Protein AF-A0A925BES3-F1 (afdb_monomer_lite)

Secondary structure (DSSP, 8-state):
-PPP----GGG-EE-TTS-PPPEEE---EEHHHHHHTTSS-TT-EEEEEEETTEEEEEEHHHHHHHSEEEEEETTEEEEEEE-TTT--EEEEE-EETTEE--EEEEEEETTEEEEEETTT--EEETTT-BEEESTTTT-BPEEEEEEEEEEHHHHHHH-TT-EEE-----HHHHHHHHHHHHHHTSSS---SS-GGGGS-S--TTS--

pLDDT: mean 91.76, std 9.49, range [40.38, 98.5]

Sequence (208 aa):
MLRDIEFDINRLILNEELRTPPFYVNRTLALRDALGDKEVPPGTSVLLIERDNLALVFVTVEMVFHRVAQIEIAGELLLVSFCGICNGGMCFSPVIDGQAYHFSEHGLYNAMTILGDEETGSYWDHITGKCVHGPLQGKELTHVAPLRHSTAEQVFATHPDARIALARLSSGIMSVIEKWDSQRTAPEPKFPVDVFGSISTEDSRLPR

Structure (mmCIF, N/CA/C/O backbone):
data_AF-A0A925BES3-F1
#
_entry.id   AF-A0A925BES3-F1
#
loop_
_atom_site.group_PDB
_atom_site.id
_atom_site.type_symbol
_atom_site.label_atom_id
_atom_site.label_alt_id
_atom_site.label_comp_id
_atom_site.label_asym_id
_atom_site.label_entity_id
_atom_site.label_seq_id
_atom_site.pdbx_PDB_ins_code
_atom_site.Cartn_x
_atom_site.Cartn_y
_atom_site.Cartn_z
_atom_site.occupancy
_atom_site.B_iso_or_equiv
_atom_site.auth_seq_id
_atom_site.auth_comp_id
_atom_site.auth_asym_id
_atom_site.auth_atom_id
_atom_site.pdbx_PDB_model_num
ATOM 1 N N . MET A 1 1 ? -7.277 3.130 -29.922 1.00 40.38 1 MET A N 1
ATOM 2 C CA . MET A 1 1 ? -6.441 2.074 -29.319 1.00 40.38 1 MET A CA 1
ATOM 3 C C . MET A 1 1 ? -5.202 2.782 -28.794 1.00 40.38 1 MET A C 1
ATOM 5 O O . MET A 1 1 ? -4.416 3.254 -29.606 1.00 40.38 1 MET A O 1
ATOM 9 N N . LEU A 1 2 ? -5.125 3.034 -27.484 1.00 44.91 2 LEU A N 1
ATOM 10 C CA . LEU A 1 2 ? -3.916 3.605 -26.879 1.00 44.91 2 LEU A CA 1
ATOM 11 C C . LEU A 1 2 ? -2.793 2.589 -27.112 1.00 44.91 2 LEU A C 1
ATOM 13 O O . LEU A 1 2 ? -3.005 1.402 -26.880 1.00 44.91 2 LEU A O 1
ATOM 17 N N . ARG A 1 3 ? -1.657 3.019 -27.669 1.00 52.69 3 ARG A N 1
ATOM 18 C CA . ARG A 1 3 ? -0.487 2.139 -27.765 1.00 52.69 3 ARG A CA 1
ATOM 19 C C . ARG A 1 3 ? 0.005 1.905 -26.341 1.00 52.69 3 ARG A C 1
ATOM 21 O O . ARG A 1 3 ? 0.194 2.885 -25.622 1.00 52.69 3 ARG A O 1
ATOM 28 N N . ASP A 1 4 ? 0.193 0.645 -25.959 1.00 58.47 4 ASP A N 1
ATOM 29 C CA . ASP A 1 4 ? 0.904 0.307 -24.729 1.00 58.47 4 ASP A CA 1
ATOM 30 C C . ASP A 1 4 ? 2.269 1.001 -24.787 1.00 58.47 4 ASP A C 1
ATOM 32 O O . ASP A 1 4 ? 3.046 0.788 -25.720 1.00 58.47 4 ASP A O 1
ATOM 36 N N . ILE A 1 5 ? 2.520 1.909 -23.844 1.00 61.47 5 ILE A N 1
ATOM 37 C CA . ILE A 1 5 ? 3.832 2.532 -23.698 1.00 61.47 5 ILE A CA 1
ATOM 38 C C . ILE A 1 5 ? 4.763 1.422 -23.215 1.00 61.47 5 ILE A C 1
ATOM 40 O O . ILE A 1 5 ? 4.580 0.893 -22.119 1.00 61.47 5 ILE A O 1
ATOM 44 N N . GLU A 1 6 ? 5.716 1.040 -24.059 1.00 78.44 6 GLU A N 1
ATOM 45 C CA . GLU A 1 6 ? 6.697 0.009 -23.740 1.00 78.44 6 GLU A CA 1
ATOM 46 C C . GLU A 1 6 ? 7.565 0.472 -22.560 1.00 78.44 6 GLU A C 1
ATOM 48 O O . GLU A 1 6 ? 7.964 1.637 -22.473 1.00 78.44 6 GLU A O 1
ATOM 53 N N . PHE A 1 7 ? 7.791 -0.422 -21.601 1.00 89.06 7 PHE A N 1
ATOM 54 C CA . PHE A 1 7 ? 8.596 -0.130 -20.423 1.00 89.06 7 PHE A CA 1
ATOM 55 C C . PHE A 1 7 ? 10.071 0.029 -20.811 1.00 89.06 7 PHE A C 1
ATOM 57 O O . PHE A 1 7 ? 10.657 -0.880 -21.395 1.00 89.06 7 PHE A O 1
ATOM 64 N N . ASP A 1 8 ? 10.679 1.163 -20.456 1.00 90.75 8 ASP A N 1
ATOM 65 C CA . ASP A 1 8 ? 12.096 1.438 -20.703 1.00 90.75 8 ASP A CA 1
ATOM 66 C C . ASP A 1 8 ? 12.895 1.327 -19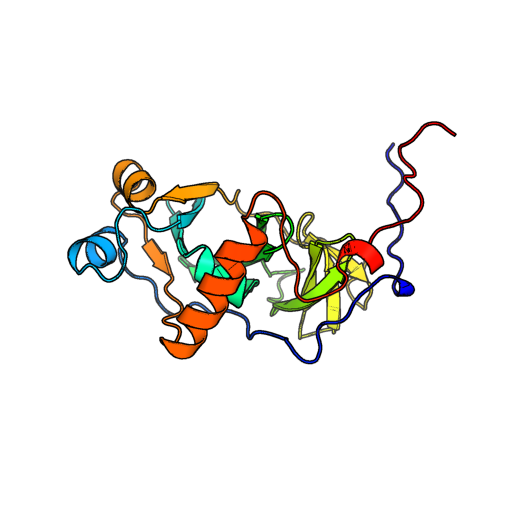.402 1.00 90.75 8 ASP A C 1
ATOM 68 O O . ASP A 1 8 ? 12.885 2.226 -18.558 1.00 90.75 8 ASP A O 1
ATOM 72 N N . ILE A 1 9 ? 13.622 0.219 -19.261 1.00 90.69 9 ILE A N 1
ATOM 73 C CA . ILE A 1 9 ? 14.437 -0.076 -18.078 1.00 90.69 9 ILE A CA 1
ATOM 74 C C . ILE A 1 9 ? 15.502 0.998 -17.803 1.00 90.69 9 ILE A C 1
ATOM 76 O O . ILE A 1 9 ? 15.879 1.190 -16.653 1.00 90.69 9 ILE A O 1
ATOM 80 N N . ASN A 1 10 ? 15.957 1.751 -18.811 1.00 90.81 10 ASN A N 1
ATOM 81 C CA . ASN A 1 10 ? 16.991 2.777 -18.620 1.00 90.81 10 ASN A CA 1
ATOM 82 C C . ASN A 1 10 ? 16.479 4.011 -17.865 1.00 90.81 10 ASN A C 1
ATOM 84 O O . ASN A 1 10 ? 17.274 4.830 -17.410 1.00 90.81 10 ASN A O 1
ATOM 88 N N . ARG A 1 11 ? 15.156 4.153 -17.740 1.00 91.69 11 ARG A N 1
ATOM 89 C CA . ARG A 1 11 ? 14.498 5.225 -16.982 1.00 91.69 11 ARG A CA 1
ATOM 90 C C . ARG A 1 11 ? 14.110 4.792 -15.570 1.00 91.69 11 ARG A C 1
ATOM 92 O O . ARG A 1 11 ? 13.600 5.607 -14.804 1.00 91.69 11 ARG A O 1
ATOM 99 N N . LEU A 1 12 ? 14.311 3.520 -15.223 1.00 91.94 12 LEU A N 1
ATOM 100 C CA . LEU A 1 12 ? 14.078 3.031 -13.873 1.00 91.94 12 LEU A CA 1
ATOM 101 C C . LEU A 1 12 ? 15.138 3.607 -12.932 1.00 91.94 12 LEU A C 1
ATOM 103 O O . LEU A 1 12 ? 16.334 3.391 -13.114 1.00 91.94 12 LEU A O 1
ATOM 107 N N . ILE A 1 13 ? 14.688 4.301 -11.891 1.00 91.12 13 ILE A N 1
ATOM 108 C CA . ILE A 1 13 ? 15.551 4.746 -10.799 1.00 91.12 13 ILE A CA 1
ATOM 109 C C . ILE A 1 13 ? 15.398 3.735 -9.672 1.00 91.12 13 ILE A C 1
ATOM 111 O O . ILE A 1 13 ? 14.369 3.713 -8.996 1.00 91.12 13 ILE A O 1
ATOM 115 N N . LEU A 1 14 ? 16.404 2.882 -9.490 1.00 88.44 14 LEU A N 1
ATOM 116 C CA . LEU A 1 14 ? 16.414 1.899 -8.412 1.00 88.44 14 LEU A CA 1
ATOM 117 C C . LEU A 1 14 ? 16.665 2.569 -7.064 1.00 88.44 14 LEU A C 1
ATOM 119 O O . LEU A 1 14 ? 17.489 3.475 -6.943 1.00 88.44 14 LEU A O 1
ATOM 123 N N . ASN A 1 15 ? 15.971 2.078 -6.044 1.00 77.12 15 ASN A N 1
ATOM 124 C CA . ASN A 1 15 ? 16.054 2.610 -4.691 1.00 77.12 15 ASN A CA 1
ATOM 125 C C . ASN A 1 15 ? 16.795 1.657 -3.735 1.00 77.12 15 ASN A C 1
ATOM 127 O O . ASN A 1 15 ? 16.310 1.366 -2.648 1.00 77.12 15 ASN A O 1
ATOM 131 N N . GLU A 1 16 ? 17.946 1.115 -4.147 1.00 68.25 16 GLU A N 1
ATOM 132 C CA . GLU A 1 16 ? 18.644 0.044 -3.407 1.00 68.25 16 GLU A CA 1
ATOM 133 C C . GLU A 1 16 ? 19.065 0.448 -1.983 1.00 68.25 16 GLU A C 1
ATOM 135 O O . GLU A 1 16 ? 18.979 -0.367 -1.067 1.00 68.25 16 GLU A O 1
ATOM 140 N N . GLU A 1 17 ? 19.447 1.710 -1.767 1.00 56.69 17 GLU A N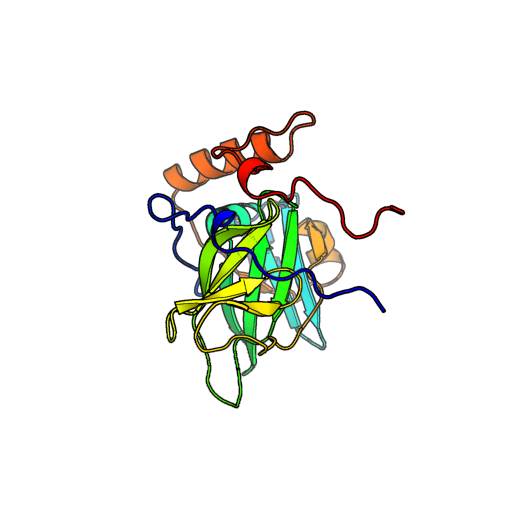 1
ATOM 141 C CA . GLU A 1 17 ? 19.924 2.202 -0.465 1.00 56.69 17 GLU A CA 1
ATOM 142 C C . GLU A 1 17 ? 18.805 2.694 0.473 1.00 56.69 17 GLU A C 1
ATOM 144 O O . GLU A 1 17 ? 19.030 2.809 1.679 1.00 56.69 17 GLU A O 1
ATOM 149 N N . LEU A 1 18 ? 17.598 2.972 -0.041 1.00 61.31 18 LEU A N 1
ATOM 150 C CA . LEU A 1 18 ? 16.454 3.437 0.762 1.00 61.31 18 LEU A CA 1
ATOM 151 C C . LEU A 1 18 ? 15.248 2.494 0.666 1.00 61.31 18 LEU A C 1
ATOM 153 O O . LEU A 1 18 ? 14.115 2.938 0.880 1.00 61.31 18 LEU A O 1
ATOM 157 N N . ARG A 1 19 ? 15.475 1.206 0.369 1.00 73.25 19 ARG A N 1
ATOM 158 C CA . ARG A 1 19 ? 14.415 0.193 0.425 1.00 73.25 19 ARG A CA 1
ATOM 159 C C . ARG A 1 19 ? 13.866 0.106 1.840 1.00 73.25 19 ARG A C 1
ATOM 161 O O . ARG A 1 19 ? 14.516 -0.386 2.764 1.00 73.25 19 ARG A O 1
ATOM 168 N N . THR A 1 20 ? 12.644 0.581 2.008 1.00 81.25 20 THR A N 1
ATOM 169 C CA . THR A 1 20 ? 11.885 0.392 3.237 1.00 81.25 20 THR A CA 1
ATOM 170 C C . THR A 1 20 ? 11.266 -1.002 3.232 1.00 81.25 20 THR A C 1
ATOM 172 O O . THR A 1 20 ? 10.744 -1.423 2.198 1.00 81.25 20 THR A O 1
ATOM 175 N N . PRO A 1 21 ? 11.291 -1.733 4.359 1.00 90.88 21 PRO A N 1
ATOM 176 C CA . PRO A 1 21 ? 10.688 -3.057 4.409 1.00 90.88 21 PRO A CA 1
ATOM 177 C C . PRO A 1 21 ? 9.175 -2.957 4.159 1.00 90.88 21 PRO A C 1
ATOM 179 O O . PRO A 1 21 ? 8.557 -2.008 4.655 1.00 90.88 21 PRO A O 1
ATOM 182 N N . PRO A 1 22 ? 8.554 -3.923 3.459 1.00 94.62 22 PRO A N 1
ATOM 183 C CA . PRO A 1 22 ? 7.101 -3.991 3.354 1.00 94.62 22 PRO A CA 1
ATOM 184 C C . PRO A 1 22 ? 6.449 -4.083 4.735 1.00 94.62 22 PRO A C 1
ATOM 186 O O . PRO A 1 22 ? 6.986 -4.693 5.665 1.00 94.62 22 PRO A O 1
ATOM 189 N N . PHE A 1 23 ? 5.260 -3.505 4.871 1.00 97.31 23 PHE A N 1
ATOM 190 C CA . PHE A 1 23 ? 4.450 -3.642 6.070 1.00 97.31 23 PHE A CA 1
ATOM 191 C C . PHE A 1 23 ? 3.627 -4.932 6.018 1.00 97.31 23 PHE A C 1
ATOM 193 O O . PHE A 1 23 ? 2.502 -4.963 5.518 1.00 97.31 23 PHE A O 1
ATOM 200 N N . TYR A 1 24 ? 4.181 -6.012 6.561 1.00 97.00 24 TYR A N 1
ATOM 201 C CA . TYR A 1 24 ? 3.433 -7.250 6.770 1.00 97.00 24 TYR A CA 1
ATOM 202 C C . TYR A 1 24 ? 2.521 -7.116 7.993 1.00 97.00 24 TYR A C 1
ATOM 204 O O . TYR A 1 24 ? 2.972 -7.170 9.141 1.00 97.00 24 TYR A O 1
ATOM 212 N N . VAL A 1 25 ? 1.225 -6.926 7.753 1.00 96.75 25 VAL A N 1
ATOM 213 C CA . VAL A 1 25 ? 0.241 -6.714 8.815 1.00 96.75 25 VAL A CA 1
ATOM 214 C C . VAL A 1 25 ? -0.140 -8.053 9.433 1.00 96.75 25 VAL A C 1
ATOM 216 O O . VAL A 1 25 ? -0.896 -8.834 8.864 1.00 96.75 25 VAL A O 1
ATOM 219 N N . ASN A 1 26 ? 0.349 -8.302 10.644 1.00 93.19 26 ASN A N 1
ATOM 220 C CA . ASN A 1 26 ? 0.001 -9.498 11.419 1.00 93.19 26 ASN A CA 1
ATOM 221 C C . ASN A 1 26 ? -1.179 -9.282 12.379 1.00 93.19 26 ASN A C 1
ATOM 223 O O . ASN A 1 26 ? -1.743 -10.238 12.911 1.00 93.19 26 ASN A O 1
ATOM 227 N N . ARG A 1 27 ? -1.546 -8.022 12.635 1.00 92.62 27 ARG A N 1
ATOM 228 C CA . ARG A 1 27 ? -2.599 -7.654 13.574 1.00 92.62 27 ARG A CA 1
ATOM 229 C C . ARG A 1 27 ? -3.245 -6.345 13.162 1.00 92.62 27 ARG A C 1
ATOM 231 O O . ARG A 1 27 ? -2.589 -5.416 12.710 1.00 92.62 27 ARG A O 1
ATOM 238 N N . THR A 1 28 ? -4.542 -6.268 13.413 1.00 96.50 28 THR A N 1
ATOM 239 C CA . THR A 1 28 ? -5.335 -5.046 13.295 1.00 96.50 28 THR A CA 1
ATOM 240 C C . THR A 1 28 ? -6.062 -4.777 14.608 1.00 96.50 28 THR A C 1
ATOM 242 O O . THR A 1 28 ? -6.341 -5.709 15.371 1.00 96.50 28 THR A O 1
ATOM 245 N N . LEU A 1 29 ? -6.382 -3.515 14.868 1.00 96.62 29 LEU A N 1
ATOM 246 C CA . LEU A 1 29 ? -7.203 -3.073 15.997 1.00 96.62 29 LEU A CA 1
ATOM 247 C C . LEU A 1 29 ? -8.577 -2.633 15.493 1.00 96.62 29 LEU A C 1
ATOM 249 O O . LEU A 1 29 ? -8.719 -2.319 14.312 1.00 96.62 29 LEU A O 1
ATOM 253 N N . ALA A 1 30 ? -9.586 -2.586 16.361 1.00 97.62 30 ALA A N 1
ATOM 254 C CA . ALA A 1 30 ? -10.797 -1.846 16.024 1.00 97.62 30 ALA A CA 1
ATOM 255 C C . ALA A 1 30 ? -10.459 -0.349 15.998 1.00 97.62 30 ALA A C 1
ATOM 257 O O . ALA A 1 30 ? -9.802 0.158 16.908 1.00 97.62 30 ALA A O 1
ATOM 258 N N . LEU A 1 31 ? -10.913 0.371 14.972 1.00 98.00 31 LEU A N 1
ATOM 259 C CA . LEU A 1 31 ? -10.666 1.808 14.838 1.00 98.00 31 LEU A CA 1
ATOM 260 C C . LEU A 1 31 ? -11.222 2.583 16.040 1.00 98.00 31 LEU A C 1
ATOM 262 O O . LEU A 1 31 ? -10.590 3.517 16.526 1.00 98.00 31 LEU A O 1
ATOM 266 N N . ARG A 1 32 ? -12.376 2.144 16.555 1.00 97.81 32 ARG A N 1
ATOM 267 C CA . ARG A 1 32 ? -12.985 2.662 17.786 1.00 97.81 32 ARG A CA 1
ATOM 268 C C . ARG A 1 32 ? -12.011 2.661 18.962 1.00 97.81 32 ARG A C 1
ATOM 270 O O . ARG A 1 32 ? -11.928 3.661 19.668 1.00 97.81 32 ARG A O 1
ATOM 277 N N . ASP A 1 33 ? -11.306 1.552 19.162 1.00 97.81 33 ASP A N 1
ATOM 278 C CA . ASP A 1 33 ? -10.398 1.376 20.295 1.00 97.81 33 ASP A CA 1
ATOM 279 C C . ASP A 1 33 ? -9.154 2.245 20.098 1.00 97.81 33 ASP A C 1
ATOM 281 O O . ASP A 1 33 ? -8.783 2.995 20.991 1.00 97.81 33 ASP A O 1
ATOM 285 N N . ALA A 1 34 ? -8.588 2.262 18.885 1.00 97.25 34 ALA A N 1
ATOM 286 C CA . ALA A 1 34 ? -7.441 3.110 18.557 1.00 97.25 34 ALA A CA 1
ATOM 287 C C . ALA A 1 34 ? -7.727 4.617 18.750 1.00 97.25 34 ALA A C 1
ATOM 289 O O . ALA A 1 34 ? -6.856 5.364 19.205 1.00 97.25 34 ALA A O 1
ATOM 290 N N . LEU A 1 35 ? -8.953 5.062 18.442 1.00 96.94 35 LEU A N 1
ATOM 291 C CA . LEU A 1 35 ? -9.428 6.424 18.712 1.00 96.94 35 LEU A CA 1
ATOM 292 C C . LEU A 1 35 ? -9.657 6.665 20.213 1.00 96.94 35 LEU A C 1
ATOM 294 O O . LEU A 1 35 ? -9.243 7.696 20.744 1.00 96.94 35 LEU A O 1
ATOM 298 N N . GLY A 1 36 ? -10.323 5.729 20.898 1.00 95.50 36 GLY A N 1
ATOM 299 C CA . GLY A 1 36 ? -10.658 5.827 22.322 1.00 95.50 36 GLY A CA 1
ATOM 300 C C . GLY A 1 36 ? -9.425 5.865 23.227 1.00 95.50 36 GLY A C 1
ATOM 301 O O . GLY A 1 36 ? -9.348 6.700 24.131 1.00 95.50 36 GLY A O 1
ATOM 302 N N . ASP A 1 37 ? -8.433 5.033 22.916 1.00 94.69 37 ASP A N 1
ATOM 303 C CA . ASP A 1 37 ? -7.146 4.951 23.614 1.00 94.69 37 ASP A CA 1
ATOM 304 C C . ASP A 1 37 ? -6.194 6.095 23.231 1.00 94.69 37 ASP A C 1
ATOM 306 O O . ASP A 1 37 ? -5.131 6.254 23.833 1.00 94.69 37 ASP A O 1
ATOM 310 N N . LYS A 1 38 ? -6.584 6.929 22.255 1.00 91.50 38 LYS A N 1
ATOM 311 C CA . LYS A 1 38 ? -5.792 8.042 21.708 1.00 91.50 38 LYS A CA 1
ATOM 312 C C . LYS A 1 38 ? -4.456 7.604 21.090 1.00 91.50 38 LYS A C 1
ATOM 314 O O . LYS A 1 38 ? -3.561 8.434 20.950 1.00 91.50 38 LYS A O 1
ATOM 319 N N . GLU A 1 39 ? -4.330 6.334 20.690 1.00 93.25 39 GLU A N 1
ATOM 320 C CA . GLU A 1 39 ? -3.205 5.848 19.870 1.00 93.25 39 GLU A CA 1
ATOM 321 C C . GLU A 1 39 ? -3.260 6.495 18.478 1.00 93.25 39 GLU A C 1
ATOM 323 O O . GLU A 1 39 ? -2.228 6.799 17.885 1.00 93.25 39 GLU A O 1
ATOM 328 N N . VAL A 1 40 ? -4.473 6.784 17.990 1.00 96.00 40 VAL A N 1
ATOM 329 C CA . VAL A 1 40 ? -4.714 7.458 16.714 1.00 96.00 40 VAL A CA 1
ATOM 330 C C . VAL A 1 40 ? -5.576 8.699 16.949 1.00 96.00 40 VAL A C 1
ATOM 332 O O . VAL A 1 40 ? -6.747 8.574 17.307 1.00 96.00 40 VAL A O 1
ATOM 335 N N . PRO A 1 41 ? -5.038 9.915 16.752 1.00 97.06 41 PRO A N 1
ATOM 336 C CA . PRO A 1 41 ? -5.841 11.132 16.786 1.00 97.06 41 PRO A CA 1
ATOM 337 C C . PRO A 1 41 ? -6.991 11.113 15.754 1.00 97.06 41 PRO A C 1
ATOM 339 O O . PRO A 1 41 ? -6.809 10.605 14.648 1.00 97.06 41 PRO A O 1
ATOM 342 N N . PRO A 1 42 ? -8.158 11.724 16.039 1.00 97.62 42 PRO A N 1
ATOM 343 C CA . PRO A 1 42 ? -9.297 11.731 15.107 1.00 97.62 42 PRO A CA 1
ATOM 344 C C . PRO A 1 42 ? -8.983 12.335 13.726 1.00 97.62 42 PRO A C 1
ATOM 346 O O . PRO A 1 42 ? -9.450 11.846 12.698 1.00 97.62 42 PRO A O 1
ATOM 349 N N . GLY A 1 43 ? -8.140 13.371 13.691 1.00 97.62 43 GLY A N 1
ATOM 350 C CA . GLY A 1 43 ? -7.721 14.046 12.460 1.00 97.62 43 GLY A CA 1
ATOM 351 C C . GLY A 1 43 ? -6.625 13.330 11.666 1.00 97.62 43 GLY A C 1
ATOM 352 O O . GLY A 1 43 ? -6.189 13.869 10.654 1.00 97.62 43 GLY A O 1
ATOM 353 N N . THR A 1 44 ? -6.154 12.158 12.106 1.00 97.56 44 THR A N 1
ATOM 354 C CA . THR A 1 44 ? -5.091 11.417 11.414 1.00 97.56 44 THR A CA 1
ATOM 355 C C . THR A 1 44 ? -5.515 11.070 9.991 1.00 97.56 44 THR A C 1
ATOM 357 O O . THR A 1 44 ? -6.577 10.476 9.787 1.00 97.56 44 THR A O 1
ATOM 360 N N . SER A 1 45 ? -4.672 11.424 9.017 1.00 97.56 45 SER A N 1
ATOM 361 C CA . SER A 1 45 ? -4.835 11.040 7.614 1.00 97.56 45 SER A CA 1
ATOM 362 C C . SER A 1 45 ? -4.695 9.532 7.458 1.00 97.56 45 SER A C 1
ATOM 364 O O . SER A 1 45 ? -3.711 8.932 7.905 1.00 97.56 45 SER A O 1
ATOM 366 N N . VAL A 1 46 ? -5.686 8.928 6.812 1.00 98.38 46 VAL A N 1
ATOM 367 C CA . VAL A 1 46 ? -5.757 7.486 6.610 1.00 98.38 46 VAL A CA 1
ATOM 368 C C . VAL A 1 46 ? -6.194 7.126 5.195 1.00 98.38 46 VAL A C 1
ATOM 370 O O . VAL A 1 46 ? -6.817 7.914 4.478 1.00 98.38 46 VAL A O 1
ATOM 373 N N . LEU A 1 47 ? -5.891 5.888 4.824 1.00 98.19 47 LEU A N 1
ATOM 374 C CA . LEU A 1 47 ? -6.315 5.233 3.598 1.00 98.19 47 LEU A CA 1
ATOM 375 C C . LEU A 1 47 ? -7.322 4.145 3.968 1.00 98.19 47 LEU A C 1
ATOM 377 O O . LEU A 1 47 ? -6.999 3.251 4.748 1.00 98.19 47 LEU A O 1
ATOM 381 N N . LEU A 1 48 ? -8.537 4.238 3.434 1.00 98.12 48 LEU A N 1
ATOM 382 C CA . LEU A 1 48 ? -9.597 3.254 3.624 1.00 98.12 48 LEU A CA 1
ATOM 383 C C . LEU A 1 48 ? -9.668 2.318 2.418 1.00 98.12 48 LEU A C 1
ATOM 385 O O . LEU A 1 48 ? -9.784 2.774 1.280 1.00 98.12 48 LEU A O 1
ATOM 389 N N . ILE A 1 49 ? -9.678 1.024 2.709 1.00 96.62 49 ILE A N 1
ATOM 390 C CA . ILE A 1 49 ? -10.148 -0.041 1.832 1.00 96.62 49 ILE A CA 1
ATOM 391 C C . ILE A 1 49 ? -11.533 -0.438 2.316 1.00 96.62 49 ILE A C 1
ATOM 393 O O . ILE A 1 49 ? -11.698 -0.821 3.475 1.00 96.62 49 ILE A O 1
ATOM 397 N N . GLU A 1 50 ? -12.509 -0.353 1.423 1.00 92.69 50 GLU A N 1
ATOM 398 C CA . GLU A 1 50 ? -13.892 -0.730 1.687 1.00 92.69 50 GLU A CA 1
ATOM 399 C C . GLU A 1 50 ? -14.342 -1.723 0.617 1.00 92.69 50 GLU A C 1
ATOM 401 O O . GLU A 1 50 ? -14.336 -1.409 -0.577 1.00 92.69 50 GLU A O 1
ATOM 406 N N . ARG A 1 51 ? -14.693 -2.936 1.044 1.00 88.25 51 ARG A N 1
ATOM 407 C CA . ARG A 1 51 ? -15.248 -3.971 0.172 1.00 88.25 51 ARG A CA 1
ATOM 408 C C . ARG A 1 51 ? -16.081 -4.953 0.982 1.00 88.25 51 ARG A C 1
ATOM 410 O O . ARG A 1 51 ? -15.595 -5.520 1.955 1.00 88.25 51 ARG A O 1
ATOM 417 N N . ASP A 1 52 ? -17.301 -5.216 0.527 1.00 85.31 52 ASP A N 1
ATOM 418 C CA . ASP A 1 52 ? -18.233 -6.148 1.165 1.00 85.31 52 ASP A CA 1
ATOM 419 C C . ASP A 1 52 ? -18.408 -5.826 2.666 1.00 85.31 52 ASP A C 1
ATOM 421 O O . ASP A 1 52 ? -18.955 -4.782 3.003 1.00 85.31 52 ASP A O 1
ATOM 425 N N . ASN A 1 53 ? -17.918 -6.685 3.566 1.00 83.62 53 ASN A N 1
ATOM 426 C CA . ASN A 1 53 ? -17.957 -6.476 5.022 1.00 83.62 53 ASN A CA 1
ATOM 427 C C . ASN A 1 53 ? -16.582 -6.102 5.615 1.00 83.62 53 ASN A C 1
ATOM 429 O O . ASN A 1 53 ? -16.365 -6.227 6.820 1.00 83.62 53 ASN A O 1
ATOM 433 N N . LEU A 1 54 ? -15.624 -5.711 4.773 1.00 88.56 54 LEU A N 1
ATOM 434 C CA . LEU A 1 54 ? -14.289 -5.289 5.170 1.00 88.56 54 LEU A CA 1
ATOM 435 C C . LEU A 1 54 ? -14.167 -3.768 5.047 1.00 88.56 54 LEU A C 1
ATOM 437 O O . LEU A 1 54 ? -14.176 -3.225 3.945 1.00 88.56 54 LEU A O 1
ATOM 441 N N . ALA A 1 55 ? -13.958 -3.107 6.183 1.00 95.81 55 ALA A N 1
ATOM 442 C CA . ALA A 1 55 ? -13.444 -1.745 6.252 1.00 95.81 55 ALA A CA 1
ATOM 443 C C . ALA A 1 55 ? -12.077 -1.786 6.945 1.00 95.81 55 ALA A C 1
ATOM 445 O O . ALA A 1 55 ? -11.989 -1.974 8.162 1.00 95.81 55 ALA A O 1
ATOM 446 N N . LEU A 1 56 ? -11.003 -1.66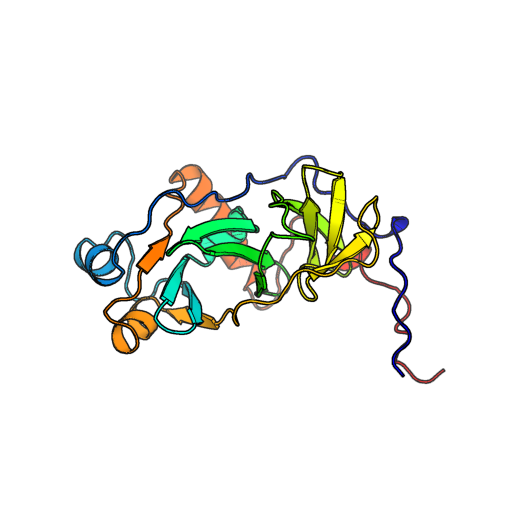7 6.164 1.00 97.38 56 LEU A N 1
ATOM 447 C CA . LEU A 1 56 ? -9.624 -1.718 6.647 1.00 97.38 56 LEU A CA 1
ATOM 448 C C . LEU A 1 56 ? -8.922 -0.389 6.395 1.00 97.38 56 LEU A C 1
ATOM 450 O O . LEU A 1 56 ? -8.971 0.167 5.302 1.00 97.38 56 LEU A O 1
ATOM 454 N N . VAL A 1 57 ? -8.244 0.102 7.421 1.00 98.06 57 VAL A N 1
ATOM 455 C CA . VAL A 1 57 ? -7.626 1.419 7.451 1.00 98.06 57 VAL A CA 1
ATOM 456 C C . VAL A 1 57 ? -6.120 1.283 7.617 1.00 98.06 57 VAL A C 1
ATOM 458 O O . VAL A 1 57 ? -5.653 0.522 8.464 1.00 98.06 57 VAL A O 1
ATOM 461 N N . PHE A 1 58 ? -5.368 2.067 6.853 1.00 98.25 58 PHE A N 1
ATOM 462 C CA . PHE A 1 58 ? -3.926 2.244 7.008 1.00 98.25 58 PHE A CA 1
ATOM 463 C C . PHE A 1 58 ? -3.619 3.706 7.308 1.00 98.25 58 PHE A C 1
ATOM 465 O O . PHE A 1 58 ? -4.226 4.602 6.719 1.00 98.25 58 PHE A O 1
ATOM 472 N N . VAL A 1 59 ? -2.665 3.970 8.198 1.00 97.69 59 VAL A N 1
ATOM 473 C CA . VAL A 1 59 ? -2.208 5.341 8.451 1.00 97.69 59 VAL A CA 1
ATOM 474 C C . VAL A 1 59 ? -1.394 5.818 7.251 1.00 97.69 59 VAL A C 1
ATOM 476 O O . VAL A 1 59 ? -0.417 5.177 6.862 1.00 97.69 59 VAL A O 1
ATOM 479 N N . THR A 1 60 ? -1.773 6.958 6.663 1.00 97.00 60 THR A N 1
ATOM 480 C CA . THR A 1 60 ? -1.152 7.440 5.419 1.00 97.00 60 THR A CA 1
ATOM 481 C C . THR A 1 60 ? 0.352 7.633 5.581 1.00 97.00 60 THR A C 1
ATOM 483 O O . THR A 1 60 ? 1.106 7.202 4.718 1.00 97.00 60 THR A O 1
ATOM 486 N N . VAL A 1 61 ? 0.809 8.215 6.695 1.00 95.31 61 VAL A N 1
ATOM 487 C CA . VAL A 1 61 ? 2.243 8.466 6.920 1.00 95.31 61 VAL A CA 1
ATOM 488 C C . VAL A 1 61 ? 3.045 7.162 7.071 1.00 95.31 61 VAL A C 1
ATOM 490 O O . VAL A 1 61 ? 4.165 7.059 6.576 1.00 95.31 61 VAL A O 1
ATOM 493 N N . GLU A 1 62 ? 2.462 6.116 7.661 1.00 96.31 62 GLU A N 1
ATOM 494 C CA . GLU A 1 62 ? 3.108 4.798 7.731 1.00 96.31 62 GLU A CA 1
ATOM 495 C C . GLU A 1 62 ? 3.203 4.160 6.338 1.00 96.31 62 GLU A C 1
ATOM 497 O O . GLU A 1 62 ? 4.223 3.566 5.997 1.00 96.31 62 GLU A O 1
ATOM 502 N N . MET A 1 63 ? 2.189 4.353 5.490 1.00 96.81 63 MET A N 1
ATOM 503 C CA . MET A 1 63 ? 2.222 3.912 4.091 1.00 96.81 63 MET A CA 1
ATOM 504 C C . MET A 1 63 ? 3.153 4.752 3.216 1.00 96.81 63 MET A C 1
ATOM 506 O O . MET A 1 63 ? 3.712 4.233 2.259 1.00 96.81 63 MET A O 1
ATOM 510 N N . VAL A 1 64 ? 3.384 6.021 3.548 1.00 93.81 64 VAL A N 1
ATOM 511 C CA . VAL A 1 64 ? 4.437 6.839 2.930 1.00 93.81 64 VAL A CA 1
ATOM 512 C C . VAL A 1 64 ? 5.802 6.209 3.197 1.00 93.81 64 VAL A C 1
ATOM 514 O O . VAL A 1 64 ? 6.601 6.083 2.272 1.00 93.81 64 VAL A O 1
ATOM 517 N N . PHE A 1 65 ? 6.047 5.754 4.430 1.00 93.75 65 PHE A N 1
ATOM 518 C CA . PHE A 1 65 ? 7.269 5.034 4.779 1.00 93.75 65 PHE A CA 1
ATOM 519 C C . PHE A 1 65 ? 7.355 3.681 4.074 1.00 93.75 65 PHE A C 1
ATOM 521 O O . PHE A 1 65 ? 8.268 3.479 3.287 1.00 93.75 65 PHE A O 1
ATOM 528 N N . HIS A 1 66 ? 6.411 2.774 4.319 1.00 94.75 66 HIS A N 1
ATOM 529 C CA . HIS A 1 66 ? 6.504 1.392 3.846 1.00 94.75 66 HIS A CA 1
ATOM 530 C C . HIS A 1 66 ? 6.269 1.231 2.346 1.00 94.75 66 HIS A C 1
ATOM 532 O O . HIS A 1 66 ? 6.864 0.344 1.738 1.00 94.75 66 HIS A O 1
ATOM 538 N N . ARG A 1 67 ? 5.402 2.066 1.755 1.00 94.81 67 ARG A N 1
ATOM 539 C CA . ARG A 1 67 ? 4.925 2.051 0.354 1.00 94.81 67 ARG A CA 1
ATOM 540 C C . ARG A 1 67 ? 4.186 0.788 -0.078 1.00 94.81 67 ARG A C 1
ATOM 542 O O . ARG A 1 67 ? 3.346 0.857 -0.967 1.00 94.81 67 ARG A O 1
ATOM 549 N N . VAL A 1 68 ? 4.455 -0.340 0.561 1.00 97.31 68 VAL A N 1
ATOM 550 C CA . VAL A 1 68 ? 3.801 -1.623 0.348 1.00 97.31 68 VAL A CA 1
ATOM 551 C C . VAL A 1 68 ? 3.378 -2.184 1.694 1.00 97.31 68 VAL A C 1
ATOM 553 O O . VAL A 1 68 ? 4.168 -2.205 2.636 1.00 97.31 68 VAL A O 1
ATOM 556 N N . ALA A 1 69 ? 2.142 -2.657 1.781 1.00 98.19 69 ALA A N 1
ATOM 557 C CA . ALA A 1 69 ? 1.658 -3.469 2.879 1.00 98.19 69 ALA A CA 1
ATOM 558 C C . ALA A 1 69 ? 1.015 -4.743 2.336 1.00 98.19 69 ALA A C 1
ATOM 560 O O . ALA A 1 69 ? 0.355 -4.719 1.297 1.00 98.19 69 ALA A O 1
ATOM 561 N N . GLN A 1 70 ? 1.182 -5.846 3.054 1.00 98.19 70 GLN A N 1
ATOM 562 C CA . GLN A 1 70 ? 0.494 -7.097 2.761 1.00 98.19 70 GLN A CA 1
ATOM 563 C C . GLN A 1 70 ? -0.190 -7.622 4.011 1.00 98.19 70 GLN A C 1
ATOM 565 O O . GLN A 1 70 ? 0.368 -7.573 5.108 1.00 98.19 70 GLN A O 1
ATOM 570 N N . ILE A 1 71 ? -1.412 -8.112 3.842 1.00 97.50 71 ILE A N 1
ATOM 571 C CA . ILE A 1 71 ? -2.237 -8.617 4.934 1.00 97.50 71 ILE A CA 1
ATOM 572 C C . ILE A 1 71 ? -3.052 -9.813 4.464 1.00 97.50 71 ILE A C 1
ATOM 574 O O . ILE A 1 71 ? -3.590 -9.805 3.360 1.00 97.50 71 ILE A O 1
ATOM 578 N N . GLU A 1 72 ? -3.179 -10.813 5.331 1.00 95.75 72 GLU A N 1
ATOM 579 C CA . GLU A 1 72 ? -4.243 -11.805 5.231 1.00 95.75 72 GLU A CA 1
ATOM 580 C C . GLU A 1 72 ? -5.379 -11.404 6.172 1.00 95.75 72 GLU A C 1
ATOM 582 O O . GLU A 1 72 ? -5.182 -11.261 7.383 1.00 95.75 72 GLU A O 1
ATOM 587 N N . ILE A 1 73 ? -6.576 -11.197 5.631 1.00 91.56 73 ILE A N 1
ATOM 588 C CA . ILE A 1 73 ? -7.747 -10.846 6.430 1.00 91.56 73 ILE A CA 1
ATOM 589 C C . ILE A 1 73 ? -8.981 -11.548 5.883 1.00 91.56 73 ILE A C 1
ATOM 591 O O . ILE A 1 73 ? -9.229 -11.553 4.684 1.00 91.56 73 ILE A O 1
ATOM 595 N N . ALA A 1 74 ? -9.738 -12.193 6.774 1.00 87.00 74 ALA A N 1
ATOM 596 C CA . ALA A 1 74 ? -10.911 -12.993 6.410 1.00 87.00 74 ALA A CA 1
ATOM 597 C C . ALA A 1 74 ? -10.642 -14.056 5.312 1.00 87.00 74 ALA A C 1
ATOM 599 O O . ALA A 1 74 ? -11.542 -14.394 4.549 1.00 87.00 74 ALA A O 1
ATOM 600 N N . GLY A 1 75 ? -9.418 -14.599 5.253 1.00 88.94 75 GLY A N 1
ATOM 601 C CA . GLY A 1 75 ? -9.003 -15.598 4.259 1.00 88.94 75 GLY A CA 1
ATOM 602 C C . GLY A 1 75 ? -8.626 -15.025 2.888 1.00 88.94 75 GLY A C 1
ATOM 603 O O . GLY A 1 75 ? -8.403 -15.794 1.956 1.00 88.94 75 GLY A O 1
ATOM 604 N N . GLU A 1 76 ? -8.551 -13.699 2.748 1.00 91.00 76 GLU A N 1
ATOM 605 C CA . GLU A 1 76 ? -8.101 -13.023 1.533 1.00 91.00 76 GLU A CA 1
ATOM 606 C C . GLU A 1 76 ? -6.730 -12.371 1.748 1.00 91.00 76 GLU A C 1
ATOM 608 O O . GLU A 1 76 ? -6.505 -11.674 2.741 1.00 91.00 76 GLU A O 1
ATOM 613 N N . LEU A 1 77 ? -5.817 -12.592 0.799 1.00 96.19 77 LEU A N 1
ATOM 614 C CA . LEU A 1 77 ? -4.529 -11.908 0.744 1.00 96.19 77 LEU A CA 1
ATOM 615 C C . LEU A 1 77 ? -4.683 -10.596 -0.017 1.00 96.19 77 LEU A C 1
ATOM 617 O O . LEU A 1 77 ? -5.095 -10.590 -1.178 1.00 96.19 77 LEU A O 1
ATOM 621 N N . LEU A 1 78 ? -4.296 -9.502 0.626 1.00 97.25 78 LEU A N 1
ATOM 622 C CA . LEU A 1 78 ? -4.313 -8.166 0.051 1.00 97.25 78 LEU A CA 1
ATOM 623 C C . LEU A 1 78 ? -2.893 -7.624 -0.058 1.00 97.25 78 LEU A C 1
ATOM 625 O O . LEU A 1 78 ? -2.102 -7.722 0.880 1.00 97.25 78 LEU A O 1
ATOM 629 N N . LEU A 1 79 ? -2.613 -7.005 -1.197 1.00 98.31 79 LEU A N 1
ATOM 630 C CA . LEU A 1 79 ? -1.456 -6.171 -1.471 1.00 98.31 79 LEU A CA 1
ATOM 631 C C .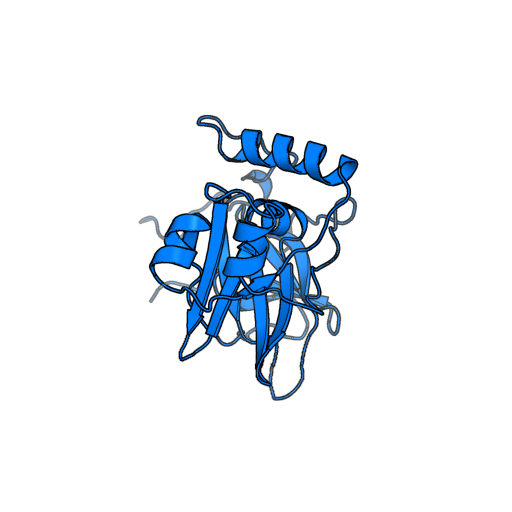 LEU A 1 79 ? -1.926 -4.727 -1.571 1.00 98.31 79 LEU A C 1
ATOM 633 O O . LEU A 1 79 ? -2.704 -4.380 -2.456 1.00 98.31 79 LEU A O 1
ATOM 637 N N . VAL A 1 80 ? -1.437 -3.882 -0.678 1.00 98.19 80 VAL A N 1
ATOM 638 C CA . VAL A 1 80 ? -1.727 -2.453 -0.662 1.00 98.19 80 VAL A CA 1
ATOM 639 C C . VAL A 1 80 ? -0.462 -1.716 -1.047 1.00 98.19 80 VAL A C 1
ATOM 641 O O . VAL A 1 80 ? 0.557 -1.840 -0.376 1.00 98.19 80 VAL A O 1
ATOM 644 N N . SER A 1 81 ? -0.524 -0.936 -2.117 1.00 97.69 81 SER A N 1
ATOM 645 C CA . SER A 1 81 ? 0.575 -0.068 -2.529 1.00 97.69 81 SER A CA 1
ATOM 646 C C . SER A 1 81 ? 0.195 1.395 -2.353 1.00 97.69 81 SER A C 1
ATOM 648 O O . SER A 1 81 ? -0.968 1.770 -2.5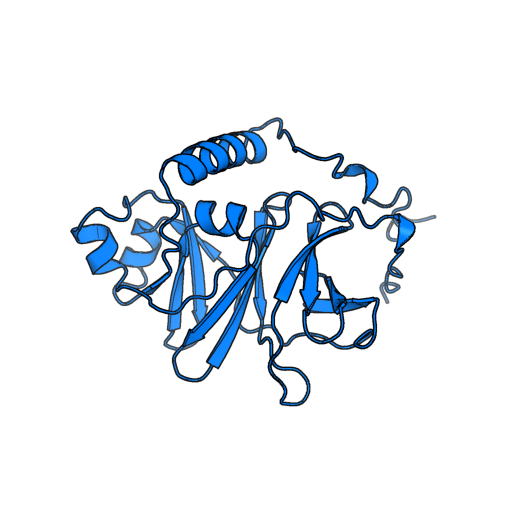08 1.00 97.69 81 SER A O 1
ATOM 650 N N . PHE A 1 82 ? 1.175 2.229 -2.029 1.00 97.00 82 PHE A N 1
ATOM 651 C CA . PHE A 1 82 ? 1.013 3.666 -1.891 1.00 97.00 82 PHE A CA 1
ATOM 652 C C . PHE A 1 82 ? 2.266 4.395 -2.367 1.00 97.00 82 PHE A C 1
ATOM 654 O O . PHE A 1 82 ? 3.377 4.122 -1.913 1.00 97.00 82 PHE A O 1
ATOM 661 N N . CYS A 1 83 ? 2.082 5.363 -3.258 1.00 94.38 83 CYS A N 1
ATOM 662 C CA . CYS A 1 83 ? 3.170 6.174 -3.771 1.00 94.38 83 CYS A CA 1
ATOM 663 C C . CYS A 1 83 ? 3.196 7.538 -3.075 1.00 94.38 83 CYS A C 1
ATOM 665 O O . CYS A 1 83 ? 2.295 8.361 -3.237 1.00 94.38 83 CYS A O 1
ATOM 667 N N . GLY A 1 84 ? 4.284 7.825 -2.357 1.00 92.19 84 GLY A N 1
ATOM 668 C CA . GLY A 1 84 ? 4.486 9.127 -1.713 1.00 92.19 84 GLY A CA 1
ATOM 669 C C . GLY A 1 84 ? 4.603 10.307 -2.692 1.00 92.19 84 GLY A C 1
ATOM 670 O O . GLY A 1 84 ? 4.414 11.447 -2.274 1.00 92.19 84 GLY A O 1
ATOM 671 N N . ILE A 1 85 ? 4.881 10.049 -3.977 1.00 91.06 85 ILE A N 1
ATOM 672 C CA . ILE A 1 85 ? 5.059 11.083 -5.009 1.00 91.06 85 ILE A CA 1
ATOM 673 C C . ILE A 1 85 ? 3.719 11.478 -5.638 1.00 91.06 85 ILE A C 1
ATOM 675 O O . ILE A 1 85 ? 3.345 12.645 -5.589 1.00 91.06 85 ILE A O 1
ATOM 679 N N . CYS A 1 86 ? 2.967 10.519 -6.190 1.00 90.75 86 CYS A N 1
ATOM 680 C CA . CYS A 1 86 ? 1.670 10.803 -6.817 1.00 90.75 86 CYS A CA 1
ATOM 681 C C . CYS A 1 86 ? 0.497 10.814 -5.822 1.00 90.75 86 CYS A C 1
ATOM 683 O O . CYS A 1 86 ? -0.617 11.180 -6.192 1.00 90.75 86 CYS A O 1
ATOM 685 N N . ASN A 1 87 ? 0.734 10.410 -4.566 1.00 93.69 87 ASN A N 1
ATOM 686 C CA . ASN A 1 87 ? -0.269 10.277 -3.504 1.00 93.69 87 ASN A CA 1
ATOM 687 C C . ASN A 1 87 ? -1.389 9.263 -3.832 1.00 93.69 87 ASN A C 1
ATOM 689 O O . ASN A 1 87 ? -2.435 9.247 -3.179 1.00 93.69 87 ASN A O 1
ATOM 693 N N . GLY A 1 88 ? -1.180 8.431 -4.853 1.00 94.19 88 GLY A N 1
ATOM 694 C CA . GLY A 1 88 ? -2.070 7.353 -5.259 1.00 94.19 88 GLY A CA 1
ATOM 695 C C . GLY A 1 88 ? -1.792 6.079 -4.473 1.00 94.19 88 GLY A C 1
ATOM 696 O O . GLY A 1 88 ? -0.655 5.804 -4.083 1.00 94.19 88 GLY A O 1
ATOM 697 N N . GLY A 1 89 ? -2.834 5.285 -4.257 1.00 96.12 89 GLY A N 1
ATOM 698 C CA . GLY A 1 89 ? -2.709 3.973 -3.650 1.00 96.12 89 GLY A CA 1
ATOM 699 C C . GLY A 1 89 ? -3.692 2.986 -4.256 1.00 96.12 89 GLY A C 1
ATOM 700 O O . GLY A 1 89 ? -4.767 3.382 -4.701 1.00 96.12 89 GLY A O 1
ATOM 701 N N . MET A 1 90 ? -3.298 1.718 -4.282 1.00 97.62 90 MET A N 1
ATOM 702 C CA . MET A 1 90 ? -4.042 0.638 -4.927 1.00 97.62 90 MET A CA 1
ATOM 703 C C . MET A 1 90 ? -4.123 -0.576 -4.009 1.00 97.62 90 MET A C 1
ATOM 705 O O . MET A 1 90 ? -3.198 -0.826 -3.233 1.00 97.62 90 MET A O 1
ATOM 709 N N . CYS A 1 91 ? -5.208 -1.342 -4.125 1.00 97.94 91 CYS A N 1
ATOM 710 C CA . CYS A 1 91 ? -5.365 -2.625 -3.450 1.00 97.94 91 CYS A CA 1
ATOM 711 C C . CYS A 1 91 ? -5.568 -3.741 -4.479 1.00 97.94 91 CYS A C 1
ATOM 713 O O . CYS A 1 91 ? -6.515 -3.712 -5.269 1.00 97.94 91 CYS A O 1
ATOM 715 N N . PHE A 1 92 ? -4.683 -4.731 -4.446 1.00 98.31 92 PHE A N 1
ATOM 716 C CA . PHE A 1 92 ? -4.681 -5.888 -5.330 1.00 98.31 92 PHE A CA 1
ATOM 717 C C . PHE A 1 92 ? -4.681 -7.196 -4.542 1.00 98.31 92 PHE A C 1
ATOM 719 O O . PHE A 1 92 ? -4.395 -7.219 -3.345 1.00 98.31 92 PHE A O 1
ATOM 726 N N . SER A 1 93 ? -4.923 -8.300 -5.241 1.00 97.94 93 SER A N 1
ATOM 727 C CA . SER A 1 93 ? -4.542 -9.627 -4.779 1.00 97.94 93 SER A CA 1
ATOM 728 C C . SER A 1 93 ? -3.091 -9.903 -5.194 1.00 97.94 93 SER A C 1
ATOM 730 O O . SER A 1 93 ? -2.782 -9.761 -6.378 1.00 97.94 93 SER A O 1
ATOM 732 N N . PRO A 1 94 ? -2.202 -10.330 -4.276 1.00 98.12 94 PRO A N 1
ATOM 733 C CA . PRO A 1 94 ? -0.844 -10.761 -4.608 1.00 98.12 94 PRO A CA 1
ATOM 734 C C . PRO A 1 94 ? -0.798 -12.203 -5.142 1.00 98.12 94 PRO A C 1
ATOM 736 O O . PRO A 1 94 ? 0.272 -12.807 -5.185 1.00 98.12 94 PRO A O 1
ATOM 739 N N . VAL A 1 95 ? -1.948 -12.798 -5.478 1.00 98.31 95 VAL A N 1
ATOM 740 C CA . VAL A 1 95 ? -2.036 -14.176 -5.963 1.00 98.31 95 VAL A CA 1
ATOM 741 C C . VAL A 1 95 ? -2.079 -14.186 -7.484 1.00 98.31 95 VAL A C 1
ATOM 743 O O . VAL A 1 95 ? -2.993 -13.631 -8.094 1.00 98.31 95 VAL A O 1
ATOM 746 N N . ILE A 1 96 ? -1.113 -14.863 -8.097 1.00 97.62 96 ILE A N 1
ATOM 747 C CA . ILE A 1 96 ? -1.008 -15.035 -9.547 1.00 97.62 96 ILE A CA 1
ATOM 748 C C . ILE A 1 96 ? -1.009 -16.534 -9.826 1.00 97.62 96 ILE A C 1
ATOM 750 O O . ILE A 1 96 ? -0.205 -17.273 -9.263 1.00 97.62 96 ILE A O 1
ATOM 754 N N . ASP A 1 97 ? -1.941 -16.996 -10.663 1.00 95.75 97 ASP A N 1
ATOM 755 C CA . ASP A 1 97 ? -2.085 -18.412 -11.036 1.00 95.75 97 ASP A CA 1
ATOM 756 C C . ASP A 1 97 ? -2.120 -19.379 -9.826 1.00 95.75 97 ASP A C 1
ATOM 758 O O . ASP A 1 97 ? -1.642 -20.509 -9.888 1.00 95.75 97 ASP A O 1
ATOM 762 N N . GLY A 1 98 ? -2.703 -18.931 -8.706 1.00 96.25 98 GLY A N 1
ATOM 763 C CA . GLY A 1 98 ? -2.839 -19.711 -7.469 1.00 96.25 98 GLY A CA 1
ATOM 764 C C . GLY A 1 98 ? -1.636 -19.659 -6.518 1.00 96.25 98 GLY A C 1
ATOM 765 O O . GLY A 1 98 ? -1.718 -20.224 -5.430 1.00 96.25 98 GLY A O 1
ATOM 766 N N . GLN A 1 99 ? -0.555 -18.967 -6.882 1.00 97.44 99 GLN A N 1
ATOM 767 C CA . GLN A 1 99 ? 0.623 -18.759 -6.040 1.00 97.44 99 GLN A CA 1
ATOM 768 C C . GLN A 1 99 ? 0.595 -17.355 -5.427 1.00 97.44 99 GLN A C 1
ATOM 770 O O . GLN A 1 99 ? 0.375 -16.377 -6.136 1.00 97.44 99 GLN A O 1
ATOM 775 N N . ALA A 1 100 ? 0.831 -17.250 -4.118 1.00 98.06 100 ALA A N 1
ATOM 776 C CA . ALA A 1 100 ? 1.005 -15.966 -3.442 1.00 98.06 100 ALA A CA 1
ATOM 777 C C . ALA A 1 100 ? 2.438 -15.441 -3.622 1.00 98.06 100 ALA A C 1
ATOM 779 O O . ALA A 1 100 ? 3.390 -16.215 -3.507 1.00 98.06 100 ALA A O 1
ATOM 780 N N . TYR A 1 101 ? 2.556 -14.136 -3.865 1.00 98.50 101 TYR A N 1
ATOM 781 C CA . TYR A 1 101 ? 3.821 -13.423 -4.040 1.00 98.50 101 TYR A CA 1
ATOM 782 C C . TYR A 1 101 ? 4.032 -12.363 -2.954 1.00 98.50 101 TYR A C 1
ATOM 784 O O . TYR A 1 101 ? 3.075 -11.824 -2.381 1.00 98.50 101 TYR A O 1
ATOM 792 N N . HIS A 1 102 ? 5.294 -12.051 -2.681 1.00 98.19 102 HIS A N 1
ATOM 793 C CA . HIS A 1 102 ? 5.701 -11.016 -1.739 1.00 98.19 102 HIS A CA 1
ATOM 794 C C . HIS A 1 102 ? 6.247 -9.825 -2.505 1.00 98.19 102 HIS A C 1
ATOM 796 O O . HIS A 1 102 ? 7.114 -9.979 -3.356 1.00 98.19 102 HIS A O 1
ATOM 802 N N . PHE A 1 103 ? 5.739 -8.639 -2.196 1.00 97.75 103 PHE A N 1
ATOM 803 C CA . PHE A 1 103 ? 6.066 -7.416 -2.903 1.00 97.75 103 PHE A CA 1
ATOM 804 C C . PHE A 1 103 ? 6.783 -6.423 -2.003 1.00 97.75 103 PHE A C 1
ATOM 806 O O . PHE A 1 103 ? 6.450 -6.251 -0.828 1.00 97.75 103 PHE A O 1
ATOM 813 N N . SER A 1 104 ? 7.712 -5.690 -2.599 1.00 95.81 104 SER A N 1
ATOM 814 C CA . SER A 1 104 ? 8.353 -4.533 -1.992 1.00 95.81 104 SER A CA 1
ATOM 815 C C . SER A 1 104 ? 8.464 -3.381 -2.990 1.00 95.81 104 SER A C 1
ATOM 817 O O . SER A 1 104 ? 8.186 -3.523 -4.183 1.00 95.81 104 SER A O 1
ATOM 819 N N . GLU A 1 105 ? 8.804 -2.191 -2.497 1.00 93.81 105 GLU A N 1
ATOM 820 C CA . GLU A 1 105 ? 9.131 -1.073 -3.377 1.00 93.81 105 GLU A CA 1
ATOM 821 C C . GLU A 1 105 ? 10.551 -1.242 -3.918 1.00 93.81 105 GLU A C 1
ATOM 823 O O . GLU A 1 105 ? 11.497 -1.450 -3.159 1.00 93.81 105 GLU A O 1
ATOM 828 N N . HIS A 1 106 ? 10.700 -1.173 -5.241 1.00 92.19 106 HIS A N 1
ATOM 829 C CA . HIS A 1 106 ? 11.993 -1.368 -5.902 1.00 92.19 106 HIS A CA 1
ATOM 830 C C . HIS A 1 106 ? 12.578 -0.069 -6.478 1.00 92.19 106 HIS A C 1
ATOM 832 O O . HIS A 1 106 ? 13.764 -0.033 -6.818 1.00 92.19 106 HIS A O 1
ATOM 838 N N . GLY A 1 107 ? 11.781 0.997 -6.568 1.00 91.81 107 GLY A N 1
ATOM 839 C CA . GLY A 1 107 ? 12.223 2.290 -7.071 1.00 91.81 107 GLY A CA 1
ATOM 840 C C . GLY A 1 107 ? 11.116 3.112 -7.717 1.00 91.81 107 GLY A C 1
ATOM 841 O O . GLY A 1 107 ? 9.930 2.976 -7.400 1.00 91.81 107 GLY A O 1
ATOM 842 N N . LEU A 1 108 ? 11.519 3.961 -8.664 1.00 92.19 108 LEU A N 1
ATOM 843 C CA . LEU A 1 108 ? 10.634 4.885 -9.363 1.00 92.19 108 LEU A CA 1
ATOM 844 C C . LEU A 1 108 ? 10.678 4.710 -10.881 1.00 92.19 108 LEU A C 1
ATOM 846 O O . LEU A 1 108 ? 11.746 4.649 -11.491 1.00 92.19 108 LEU A O 1
ATOM 850 N N . TYR A 1 109 ? 9.497 4.728 -11.491 1.00 93.12 109 TYR A N 1
ATOM 851 C CA . TYR A 1 109 ? 9.297 4.792 -12.934 1.00 93.12 109 TYR A CA 1
ATOM 852 C C . TYR A 1 109 ? 8.122 5.727 -13.240 1.00 93.12 109 TYR A C 1
ATOM 854 O O . TYR A 1 109 ? 7.091 5.658 -12.573 1.00 93.12 109 TYR A O 1
ATOM 862 N N . ASN A 1 110 ? 8.259 6.632 -14.217 1.00 91.25 110 ASN A N 1
ATOM 863 C CA . ASN A 1 110 ? 7.262 7.681 -14.494 1.00 91.25 110 ASN A CA 1
ATOM 864 C C . ASN A 1 110 ? 6.899 8.535 -13.258 1.00 91.25 110 ASN A C 1
ATOM 866 O O . ASN A 1 110 ? 5.740 8.902 -13.075 1.00 91.25 110 ASN A O 1
ATOM 870 N N . ALA A 1 111 ? 7.879 8.835 -12.400 1.00 91.06 111 ALA A N 1
ATOM 871 C CA . ALA A 1 111 ? 7.696 9.525 -11.119 1.00 91.06 111 ALA A CA 1
ATOM 872 C C . ALA A 1 111 ? 6.675 8.853 -10.178 1.00 91.06 111 ALA A C 1
ATOM 874 O O . ALA A 1 111 ? 6.092 9.497 -9.306 1.00 91.06 111 ALA A O 1
ATOM 875 N N . MET A 1 112 ? 6.474 7.546 -10.335 1.00 92.31 112 MET A N 1
ATOM 876 C CA . MET A 1 112 ? 5.626 6.724 -9.485 1.00 92.31 112 MET A CA 1
ATOM 877 C C . MET A 1 112 ? 6.422 5.547 -8.944 1.00 92.31 112 MET A C 1
ATOM 879 O O . MET A 1 112 ? 7.409 5.120 -9.539 1.00 92.31 112 MET A O 1
ATOM 883 N N . THR A 1 113 ? 5.979 5.022 -7.809 1.00 93.06 113 THR A N 1
ATOM 884 C CA . THR A 1 113 ? 6.537 3.803 -7.226 1.00 93.06 113 THR A CA 1
ATOM 885 C C . THR A 1 113 ? 6.397 2.639 -8.202 1.00 93.06 113 THR A C 1
ATOM 887 O O . THR A 1 113 ? 5.331 2.447 -8.784 1.00 93.06 113 THR A O 1
ATOM 890 N N . ILE A 1 114 ? 7.462 1.851 -8.343 1.00 95.06 114 ILE A N 1
ATOM 891 C CA . ILE A 1 114 ? 7.421 0.536 -8.975 1.00 95.06 114 ILE A CA 1
ATOM 892 C C . ILE A 1 114 ? 7.511 -0.537 -7.892 1.00 95.06 114 ILE A C 1
ATOM 894 O O . ILE A 1 114 ? 8.315 -0.440 -6.957 1.00 95.06 114 ILE A O 1
ATOM 898 N N . LEU A 1 115 ? 6.660 -1.548 -8.004 1.00 97.00 115 LEU A N 1
ATOM 899 C CA . LEU A 1 115 ? 6.702 -2.704 -7.120 1.00 97.00 115 LEU A CA 1
ATOM 900 C C . LEU A 1 115 ? 7.659 -3.736 -7.710 1.00 97.00 115 LEU A C 1
ATOM 902 O O . LEU A 1 115 ? 7.829 -3.804 -8.929 1.00 97.00 115 LEU A O 1
ATOM 906 N N . GLY A 1 116 ? 8.259 -4.553 -6.859 1.00 96.25 116 GLY A N 1
ATOM 907 C CA . GLY A 1 116 ? 8.920 -5.777 -7.280 1.00 96.25 116 GLY A CA 1
ATOM 908 C C . GLY A 1 116 ? 8.428 -6.960 -6.474 1.00 96.25 116 GLY A C 1
ATOM 909 O O . GLY A 1 116 ? 8.115 -6.787 -5.299 1.00 96.25 116 GLY A O 1
ATOM 910 N N . ASP A 1 117 ? 8.334 -8.128 -7.107 1.00 97.44 117 ASP A N 1
ATOM 911 C CA . ASP A 1 117 ? 8.089 -9.379 -6.391 1.00 97.44 117 ASP A CA 1
ATOM 912 C C . ASP A 1 117 ? 9.410 -10.060 -6.007 1.00 97.44 117 ASP A C 1
ATOM 914 O O . ASP A 1 117 ? 10.361 -10.091 -6.790 1.00 97.44 117 ASP A O 1
ATOM 918 N N . GLU A 1 118 ? 9.473 -10.606 -4.798 1.00 96.38 118 GLU A N 1
ATOM 919 C CA . GLU A 1 118 ? 10.679 -11.227 -4.241 1.00 96.38 118 GLU A CA 1
ATOM 920 C C . GLU A 1 118 ? 10.937 -12.624 -4.834 1.00 96.38 118 GLU A C 1
ATOM 922 O O . GLU A 1 118 ? 12.077 -13.088 -4.874 1.00 96.38 118 GLU A O 1
ATOM 927 N N . GLU A 1 119 ? 9.897 -13.313 -5.312 1.00 97.88 119 GLU A N 1
ATOM 928 C CA . GLU A 1 119 ? 10.003 -14.674 -5.843 1.00 97.88 119 GLU A CA 1
ATOM 929 C C . GLU A 1 119 ? 10.711 -14.745 -7.200 1.00 97.88 119 GLU A C 1
ATOM 931 O O . GLU A 1 119 ? 11.428 -15.710 -7.472 1.00 97.88 119 GLU A O 1
ATOM 936 N N . THR A 1 120 ? 10.487 -13.764 -8.075 1.00 97.81 120 THR A N 1
ATOM 937 C CA . THR A 1 120 ? 11.032 -13.757 -9.442 1.00 97.81 120 THR A CA 1
ATOM 938 C C . THR A 1 120 ? 11.866 -12.527 -9.756 1.00 97.81 120 THR A C 1
ATOM 940 O O . THR A 1 120 ? 12.597 -12.535 -10.749 1.00 97.81 120 THR A O 1
ATOM 943 N N . GLY A 1 121 ? 11.777 -11.479 -8.935 1.00 95.56 121 GLY A N 1
ATOM 944 C CA . GLY A 1 121 ? 12.422 -10.199 -9.200 1.00 95.56 121 GLY A CA 1
ATOM 945 C C . GLY A 1 121 ? 11.779 -9.426 -10.352 1.00 95.56 121 GLY A C 1
ATOM 946 O O . GLY A 1 121 ? 12.453 -8.591 -10.957 1.00 95.56 121 GLY A O 1
ATOM 947 N N . SER A 1 122 ? 10.516 -9.705 -10.700 1.00 97.44 122 SER A N 1
ATOM 948 C CA . SER A 1 122 ? 9.820 -8.940 -11.737 1.00 97.44 122 SER A CA 1
ATOM 949 C C . SER A 1 122 ? 9.397 -7.571 -11.204 1.00 97.44 122 SER A C 1
ATOM 951 O O . SER A 1 122 ? 9.167 -7.397 -10.010 1.00 97.44 122 SER A O 1
ATOM 953 N N . TYR A 1 123 ? 9.289 -6.585 -12.094 1.00 97.19 123 TYR A N 1
ATOM 954 C CA . TYR A 1 123 ? 8.826 -5.237 -11.771 1.00 97.19 123 TYR A CA 1
ATOM 955 C C . TYR A 1 123 ? 7.396 -5.012 -12.248 1.00 97.19 123 TYR A C 1
ATOM 957 O O . TYR A 1 123 ? 7.022 -5.394 -13.364 1.00 97.19 123 TYR A O 1
ATOM 965 N N . TRP A 1 124 ? 6.623 -4.319 -11.419 1.00 97.81 124 TRP A N 1
ATOM 966 C CA . TRP A 1 124 ? 5.190 -4.138 -11.586 1.00 97.81 124 TRP A CA 1
ATOM 967 C C . TRP A 1 124 ? 4.800 -2.674 -11.420 1.00 97.81 124 TRP A C 1
ATOM 969 O O . TRP A 1 124 ? 5.215 -1.996 -10.477 1.00 97.81 124 TRP A O 1
ATOM 979 N N . ASP A 1 125 ? 3.976 -2.186 -12.339 1.00 96.50 125 ASP A N 1
ATOM 980 C CA . ASP A 1 125 ? 3.397 -0.851 -12.257 1.00 96.50 125 ASP A CA 1
ATOM 981 C C . ASP A 1 125 ? 2.369 -0.807 -11.116 1.00 96.50 125 ASP A C 1
ATOM 983 O O . ASP A 1 125 ? 1.402 -1.569 -11.114 1.00 96.50 125 ASP A O 1
ATOM 987 N N . HIS A 1 126 ? 2.575 0.068 -10.125 1.00 96.44 126 HIS A N 1
ATOM 988 C CA . HIS A 1 126 ? 1.743 0.059 -8.918 1.00 96.44 126 HIS A CA 1
ATOM 989 C C . HIS A 1 126 ? 0.306 0.539 -9.158 1.00 96.44 126 HIS A C 1
ATOM 991 O O . HIS A 1 126 ? -0.562 0.235 -8.346 1.00 96.44 126 HIS A O 1
ATOM 997 N N . ILE A 1 127 ? 0.050 1.294 -10.233 1.00 95.62 127 ILE A N 1
ATOM 998 C CA . ILE A 1 127 ? -1.280 1.831 -10.542 1.00 95.62 127 ILE A CA 1
ATOM 999 C C . ILE A 1 127 ? -2.123 0.769 -11.238 1.00 95.62 127 ILE A C 1
ATOM 1001 O O . ILE A 1 127 ? -3.274 0.547 -10.881 1.00 95.62 127 ILE A O 1
ATOM 1005 N N . THR A 1 128 ? -1.558 0.121 -12.247 1.00 95.62 128 THR A N 1
ATOM 1006 C CA . THR A 1 128 ? -2.269 -0.857 -13.077 1.00 95.62 128 THR A CA 1
ATOM 1007 C C . THR A 1 128 ? -2.183 -2.271 -12.521 1.00 95.62 128 THR A C 1
ATOM 1009 O O . THR A 1 128 ? -3.047 -3.085 -12.807 1.00 95.62 128 THR A O 1
ATOM 1012 N N . GLY A 1 129 ? -1.150 -2.582 -11.737 1.00 97.19 129 GLY A N 1
ATOM 1013 C CA . GLY A 1 129 ? -0.854 -3.947 -11.315 1.00 97.19 129 GLY A CA 1
ATOM 1014 C C . GLY A 1 129 ? -0.251 -4.809 -12.428 1.00 97.19 129 GLY A C 1
ATOM 1015 O O . GLY A 1 129 ? -0.122 -6.016 -12.245 1.00 97.19 129 GLY A O 1
ATOM 1016 N N . LYS A 1 130 ? 0.125 -4.237 -13.581 1.00 97.50 130 LYS A N 1
ATOM 1017 C CA . LYS A 1 130 ? 0.743 -4.972 -14.694 1.00 97.50 130 LYS A CA 1
ATOM 1018 C C . LYS A 1 130 ? 2.224 -5.222 -14.423 1.00 97.50 130 LYS A C 1
ATOM 1020 O O . LYS A 1 130 ? 2.962 -4.302 -14.070 1.00 97.50 130 LYS A O 1
ATOM 1025 N N . CYS A 1 131 ? 2.683 -6.445 -14.669 1.00 97.56 131 CYS A N 1
ATOM 1026 C CA . CYS A 1 131 ? 4.103 -6.765 -14.704 1.00 97.56 131 CYS A CA 1
ATOM 1027 C C . CYS A 1 131 ? 4.719 -6.174 -15.972 1.00 97.56 131 CYS A C 1
ATOM 1029 O O . CYS A 1 131 ? 4.417 -6.602 -17.093 1.00 97.56 131 CYS A O 1
ATOM 1031 N N . VAL A 1 132 ? 5.592 -5.189 -15.797 1.00 96.06 132 VAL A N 1
ATOM 1032 C CA . VAL A 1 132 ? 6.184 -4.418 -16.894 1.00 96.06 132 VAL A CA 1
ATOM 1033 C C . VAL A 1 132 ? 7.545 -4.953 -17.330 1.00 96.06 132 VAL A C 1
ATOM 1035 O O . VAL A 1 132 ? 7.936 -4.736 -18.476 1.00 96.06 132 VAL A O 1
ATOM 1038 N N . HIS A 1 133 ? 8.241 -5.693 -16.465 1.00 96.25 133 HIS A N 1
ATOM 1039 C CA . HIS A 1 133 ? 9.561 -6.256 -16.748 1.00 96.25 133 HIS A CA 1
ATOM 1040 C C . HIS A 1 133 ? 9.847 -7.486 -15.879 1.00 96.25 133 HIS A C 1
ATOM 1042 O O . HIS A 1 133 ? 9.401 -7.531 -14.739 1.00 96.25 133 HIS A O 1
ATOM 1048 N N . GLY A 1 134 ? 10.631 -8.441 -16.383 1.00 96.25 134 GLY A N 1
ATOM 1049 C CA . GLY A 1 134 ? 11.050 -9.639 -15.644 1.00 96.25 134 GLY A CA 1
ATOM 1050 C C . GLY A 1 134 ? 10.282 -10.916 -16.020 1.00 96.25 134 GLY A C 1
ATOM 1051 O O . GLY A 1 134 ? 9.507 -10.909 -16.979 1.00 96.25 134 GLY A O 1
ATOM 1052 N N . PRO A 1 135 ? 10.514 -12.033 -15.304 1.00 97.88 135 PRO A N 1
ATOM 1053 C CA . PRO A 1 135 ? 9.944 -13.344 -15.638 1.00 97.88 135 PRO A CA 1
ATOM 1054 C C . PRO A 1 135 ? 8.414 -13.408 -15.745 1.00 97.88 135 PRO A C 1
ATOM 1056 O O . PRO A 1 135 ? 7.898 -14.245 -16.483 1.00 97.88 135 PRO A O 1
ATOM 1059 N N . LEU A 1 136 ? 7.688 -12.541 -15.032 1.00 97.69 136 LEU A N 1
ATOM 1060 C CA . LEU A 1 136 ? 6.221 -12.504 -15.031 1.00 97.69 136 LEU A CA 1
ATOM 1061 C C . LEU A 1 136 ? 5.631 -11.454 -15.989 1.00 97.69 136 LEU A C 1
ATOM 1063 O O . LEU A 1 136 ? 4.431 -11.179 -15.932 1.00 97.69 136 LEU A O 1
ATOM 1067 N N . GLN A 1 137 ? 6.439 -10.872 -16.884 1.00 96.44 137 GLN A N 1
ATOM 1068 C CA . GLN A 1 137 ? 6.007 -9.803 -17.790 1.00 96.44 137 GLN A CA 1
ATOM 1069 C C . GLN A 1 137 ? 4.713 -10.155 -18.545 1.00 96.44 137 GLN A C 1
ATOM 1071 O O . GLN A 1 137 ? 4.559 -11.241 -19.104 1.00 96.44 137 GLN A O 1
ATOM 1076 N N . GLY A 1 138 ? 3.774 -9.204 -18.569 1.00 92.19 138 GLY A N 1
ATOM 1077 C CA . GLY A 1 138 ? 2.458 -9.367 -19.193 1.00 92.19 138 GLY A CA 1
ATOM 1078 C C . GLY A 1 138 ? 1.383 -9.967 -18.283 1.00 92.19 138 GLY A C 1
ATOM 1079 O O . GLY A 1 138 ? 0.209 -9.907 -18.643 1.00 92.19 138 GLY A O 1
ATOM 1080 N N . LYS A 1 139 ? 1.743 -10.495 -17.105 1.00 97.69 139 LYS A N 1
ATOM 1081 C CA . LYS A 1 139 ? 0.778 -10.797 -16.037 1.00 97.69 139 LYS A CA 1
ATOM 1082 C C . LYS A 1 139 ? 0.255 -9.504 -15.409 1.00 97.69 139 LYS A C 1
ATOM 1084 O O . LYS A 1 139 ? 0.902 -8.460 -15.482 1.00 97.69 139 LYS A O 1
ATOM 1089 N N . GLU A 1 140 ? -0.911 -9.586 -14.782 1.00 97.75 140 GLU A N 1
ATOM 1090 C CA . GLU A 1 140 ? -1.563 -8.460 -14.117 1.00 97.75 140 GLU A CA 1
ATOM 1091 C C . GLU A 1 140 ? -2.156 -8.922 -12.787 1.00 97.75 140 GLU A C 1
ATOM 1093 O O . GLU A 1 140 ? -2.738 -10.006 -12.693 1.00 97.75 140 GLU A O 1
ATOM 1098 N N . LEU A 1 141 ? -1.973 -8.105 -11.756 1.00 98.44 141 LEU A N 1
ATOM 1099 C CA . LEU A 1 141 ? -2.563 -8.316 -10.446 1.00 98.44 141 LEU A CA 1
ATOM 1100 C C . LEU A 1 141 ? -4.056 -8.005 -10.495 1.00 98.44 141 LEU A C 1
ATOM 1102 O O . LEU A 1 141 ? -4.494 -7.019 -11.083 1.00 98.44 141 LEU A O 1
ATOM 1106 N N . THR A 1 142 ? -4.856 -8.823 -9.819 1.00 97.88 142 THR A N 1
ATOM 1107 C CA . THR A 1 142 ? -6.299 -8.575 -9.753 1.00 97.88 142 THR A CA 1
ATOM 1108 C C . THR A 1 142 ? -6.574 -7.414 -8.805 1.00 97.88 142 THR A C 1
ATOM 1110 O O . THR A 1 142 ? -6.258 -7.505 -7.620 1.00 97.88 142 THR A O 1
ATOM 1113 N N . HIS A 1 143 ? -7.174 -6.331 -9.303 1.00 96.94 143 HIS A N 1
ATOM 1114 C CA . HIS A 1 143 ? -7.631 -5.223 -8.463 1.00 96.94 143 HIS A CA 1
ATOM 1115 C C . HIS A 1 143 ? -8.747 -5.686 -7.521 1.00 96.94 143 HIS A C 1
ATOM 1117 O O . HIS A 1 143 ? -9.749 -6.247 -7.964 1.00 96.94 143 HIS A O 1
ATOM 1123 N N . VAL A 1 144 ? -8.582 -5.425 -6.225 1.00 95.38 144 VAL A N 1
ATOM 1124 C CA . VAL A 1 144 ? -9.505 -5.884 -5.180 1.00 95.38 144 VAL A CA 1
ATOM 1125 C C . VAL A 1 144 ? -10.474 -4.783 -4.771 1.00 95.38 144 VAL A C 1
ATOM 1127 O O . VAL A 1 144 ? -11.681 -5.011 -4.737 1.00 95.38 144 VAL A O 1
ATOM 1130 N N . ALA A 1 145 ? -9.972 -3.587 -4.463 1.00 94.50 145 ALA A N 1
ATOM 1131 C CA . ALA A 1 145 ? -10.790 -2.510 -3.912 1.00 94.50 145 ALA A CA 1
ATOM 1132 C C . ALA A 1 145 ? -10.148 -1.130 -4.128 1.00 94.50 145 ALA A C 1
ATOM 1134 O O . ALA A 1 145 ? -8.921 -1.021 -4.162 1.00 94.50 145 ALA A O 1
ATOM 1135 N N . PRO A 1 146 ? -10.950 -0.057 -4.253 1.00 93.12 146 PRO A N 1
ATOM 1136 C CA . PRO A 1 146 ? -10.411 1.293 -4.316 1.00 93.12 146 PRO A CA 1
ATOM 1137 C C . PRO A 1 146 ? -9.775 1.690 -2.979 1.00 93.12 146 PRO A C 1
ATOM 1139 O O . PRO A 1 146 ? -10.261 1.322 -1.909 1.00 93.12 146 PRO A O 1
ATOM 1142 N N . LEU A 1 147 ? -8.722 2.506 -3.046 1.00 94.31 147 LEU A N 1
ATOM 1143 C CA . LEU A 1 147 ? -8.116 3.136 -1.876 1.00 94.31 147 LEU A CA 1
ATOM 1144 C C . LEU A 1 147 ? -8.628 4.573 -1.736 1.00 94.31 147 LEU A C 1
ATOM 1146 O O . LEU A 1 147 ? -8.403 5.406 -2.616 1.00 94.31 147 LEU A O 1
ATOM 1150 N N . ARG A 1 148 ? -9.310 4.886 -0.632 1.00 96.19 148 ARG A N 1
ATOM 1151 C CA . ARG A 1 148 ? -9.883 6.219 -0.396 1.00 96.19 148 ARG A CA 1
ATOM 1152 C C . ARG A 1 148 ? -9.120 6.982 0.682 1.00 96.19 148 ARG A C 1
ATOM 1154 O O . ARG A 1 148 ? -8.979 6.507 1.803 1.00 96.19 148 ARG A O 1
ATOM 1161 N N . HIS A 1 149 ? -8.710 8.209 0.368 1.00 97.38 149 HIS A N 1
ATOM 1162 C CA . HIS A 1 149 ? -8.177 9.156 1.354 1.00 97.38 149 HIS A CA 1
ATOM 1163 C C . HIS A 1 149 ? -9.290 9.666 2.278 1.00 97.38 149 HIS A C 1
ATOM 1165 O O . HIS A 1 149 ? -10.389 9.989 1.819 1.00 97.38 149 HIS A O 1
ATOM 1171 N N . SER A 1 150 ? -9.018 9.729 3.580 1.00 97.88 150 SER A N 1
ATOM 1172 C CA . SER A 1 150 ? -9.975 10.157 4.608 1.00 97.88 150 SER A CA 1
ATOM 1173 C C . SER A 1 150 ? -9.244 10.579 5.889 1.00 97.88 150 SER A C 1
ATOM 1175 O O . SER A 1 150 ? -8.028 10.418 5.997 1.00 97.88 150 SER A O 1
ATOM 1177 N N . THR A 1 151 ? -9.976 11.065 6.893 1.00 98.50 151 THR A N 1
ATOM 1178 C CA . THR A 1 151 ? -9.493 11.092 8.286 1.00 98.50 151 THR A CA 1
ATOM 1179 C C . THR A 1 151 ? -10.043 9.920 9.099 1.00 98.50 151 THR A C 1
ATOM 1181 O O . THR A 1 151 ? -11.097 9.370 8.764 1.00 98.50 151 THR A O 1
ATOM 1184 N N . ALA A 1 152 ? -9.353 9.549 10.181 1.00 98.50 152 ALA A N 1
ATOM 1185 C CA . ALA A 1 152 ? -9.788 8.490 11.092 1.00 98.50 152 ALA A CA 1
ATOM 1186 C C . ALA A 1 152 ? -11.204 8.741 11.651 1.00 98.50 152 ALA A C 1
ATOM 1188 O O . ALA A 1 152 ? -12.021 7.824 11.702 1.00 98.50 152 ALA A O 1
ATOM 1189 N N . GLU A 1 153 ? -11.534 9.988 11.992 1.00 98.25 153 GLU A N 1
ATOM 1190 C CA . GLU A 1 153 ? -12.872 10.390 12.442 1.00 98.25 153 GLU A CA 1
ATOM 1191 C C . GLU A 1 153 ? -13.946 10.180 11.369 1.00 98.25 153 GLU A C 1
ATOM 1193 O O . GLU A 1 153 ? -15.003 9.616 11.648 1.00 98.25 153 GLU A O 1
ATOM 1198 N N . GLN A 1 154 ? -13.675 10.594 10.128 1.00 98.38 154 GLN A N 1
ATOM 1199 C CA . GLN A 1 154 ? -14.612 10.426 9.013 1.00 98.38 154 GLN A CA 1
ATOM 1200 C C . GLN A 1 154 ? -14.859 8.949 8.697 1.00 98.38 154 GLN A C 1
ATOM 1202 O O . GLN A 1 154 ? -15.991 8.556 8.397 1.00 98.38 154 GLN A O 1
ATOM 1207 N N . VAL A 1 155 ? -13.810 8.123 8.775 1.00 98.25 155 VAL A N 1
ATOM 1208 C CA . VAL A 1 155 ? -13.963 6.675 8.627 1.00 98.25 155 VAL A CA 1
ATOM 1209 C C . VAL A 1 155 ? -14.803 6.129 9.771 1.00 98.25 155 VAL A C 1
ATOM 1211 O O . VAL A 1 155 ? -15.790 5.466 9.500 1.00 98.25 155 VAL A O 1
ATOM 1214 N N . PHE A 1 156 ? -14.502 6.458 11.027 1.00 98.19 156 PHE A N 1
ATOM 1215 C CA . PHE A 1 156 ? -15.269 5.952 12.167 1.00 98.19 156 PHE A CA 1
ATOM 1216 C C . PHE A 1 156 ? -16.749 6.362 12.134 1.00 98.19 156 PHE A C 1
ATOM 1218 O O . PHE A 1 156 ? -17.618 5.566 12.486 1.00 98.19 156 PHE A O 1
ATOM 1225 N N . ALA A 1 157 ? -17.052 7.576 11.668 1.00 97.81 157 ALA A N 1
ATOM 1226 C CA . ALA A 1 157 ? -18.424 8.056 11.521 1.00 97.81 157 ALA A CA 1
ATOM 1227 C C . ALA A 1 157 ? -19.244 7.252 10.494 1.00 97.81 157 ALA A C 1
ATOM 1229 O O . ALA A 1 157 ? -20.461 7.152 10.630 1.00 97.81 157 ALA A O 1
ATOM 1230 N N . THR A 1 158 ? -18.588 6.693 9.473 1.00 96.25 158 THR A N 1
ATOM 1231 C CA . THR A 1 158 ? -19.236 5.935 8.386 1.00 96.25 158 THR A CA 1
ATOM 1232 C C . THR A 1 158 ? -19.111 4.418 8.553 1.00 96.25 158 THR A C 1
ATOM 1234 O O . THR A 1 158 ? -20.002 3.688 8.137 1.00 96.25 158 THR A O 1
ATOM 1237 N N . HIS A 1 159 ? -18.046 3.963 9.213 1.00 96.75 159 HIS A N 1
ATOM 1238 C CA . HIS A 1 159 ? -17.644 2.571 9.408 1.00 96.75 159 HIS A CA 1
ATOM 1239 C C . HIS A 1 159 ? -17.184 2.368 10.863 1.00 96.75 159 HIS A C 1
ATOM 1241 O O . HIS A 1 159 ? -15.984 2.293 11.153 1.00 96.75 159 HIS A O 1
ATOM 1247 N N . PRO A 1 160 ? -18.118 2.331 11.828 1.00 96.06 160 PRO A N 1
ATOM 1248 C CA . PRO A 1 160 ? -17.793 2.259 13.254 1.00 96.06 160 PRO A CA 1
ATOM 1249 C C . PRO A 1 160 ? -17.164 0.925 13.693 1.00 96.06 160 PRO A C 1
ATOM 1251 O O . PRO A 1 160 ? -16.698 0.812 14.832 1.00 96.06 160 PRO A O 1
ATOM 1254 N N . ASP A 1 161 ? -17.197 -0.077 12.820 1.00 95.62 161 ASP A N 1
ATOM 1255 C CA . ASP A 1 161 ? -16.605 -1.410 12.927 1.00 95.62 161 ASP A CA 1
ATOM 1256 C C . ASP A 1 161 ? -15.298 -1.558 12.128 1.00 95.62 161 ASP A C 1
ATOM 1258 O O . ASP A 1 161 ? -14.674 -2.622 12.172 1.00 95.62 161 ASP A O 1
ATOM 1262 N N . ALA A 1 162 ? -14.848 -0.492 11.451 1.00 97.50 162 ALA A N 1
ATOM 1263 C CA . ALA A 1 162 ? -13.598 -0.491 10.708 1.00 97.50 162 ALA A CA 1
ATOM 1264 C C . ALA A 1 162 ? -12.422 -0.936 11.577 1.00 97.50 162 ALA A C 1
ATOM 1266 O O . ALA A 1 162 ? -12.340 -0.662 12.781 1.00 97.50 162 ALA A O 1
ATOM 1267 N N . ARG A 1 163 ? -11.470 -1.601 10.934 1.00 97.62 163 ARG A N 1
ATOM 1268 C CA . ARG A 1 163 ? -10.228 -2.051 11.546 1.00 97.62 163 ARG A CA 1
ATOM 1269 C C . ARG A 1 163 ? -9.076 -1.200 11.052 1.00 97.62 163 ARG A C 1
ATOM 1271 O O . ARG A 1 163 ? -9.084 -0.758 9.912 1.00 97.62 163 ARG A O 1
ATOM 1278 N N . ILE A 1 164 ? -8.068 -1.001 11.888 1.00 98.19 164 ILE A N 1
ATOM 1279 C CA . ILE A 1 164 ? -6.866 -0.247 11.537 1.00 98.19 164 ILE A CA 1
ATOM 1280 C C . ILE A 1 164 ? -5.618 -1.116 11.674 1.00 98.19 164 ILE A C 1
ATOM 1282 O O . ILE A 1 164 ? -5.459 -1.850 12.655 1.00 98.19 164 ILE A O 1
ATOM 1286 N N . ALA A 1 165 ? -4.753 -1.049 10.667 1.00 97.81 165 ALA A N 1
ATOM 1287 C CA . ALA A 1 165 ? -3.405 -1.590 10.677 1.00 97.81 165 ALA A CA 1
ATOM 1288 C C . ALA A 1 165 ? -2.433 -0.485 11.112 1.00 97.81 165 ALA A C 1
ATOM 1290 O O . ALA A 1 165 ? -2.433 0.596 10.523 1.00 97.81 165 ALA A O 1
ATOM 1291 N N . LEU A 1 166 ? -1.630 -0.763 12.141 1.00 96.50 166 LEU A N 1
ATOM 1292 C CA . LEU A 1 166 ? -0.625 0.159 12.674 1.00 96.50 166 LEU A CA 1
ATOM 1293 C C . LEU A 1 166 ? 0.753 -0.492 12.584 1.00 96.50 166 LEU A C 1
ATOM 1295 O O . LEU A 1 166 ? 0.969 -1.556 13.171 1.00 96.50 166 LEU A O 1
ATOM 1299 N N . ALA A 1 167 ? 1.675 0.144 11.871 1.00 93.62 167 ALA A N 1
ATOM 1300 C CA . ALA A 1 167 ? 3.052 -0.320 11.732 1.00 93.62 167 ALA A CA 1
ATOM 1301 C C . ALA A 1 167 ? 3.875 -0.098 13.008 1.00 93.62 167 ALA A C 1
ATOM 1303 O O . ALA A 1 167 ? 4.863 -0.799 13.229 1.00 93.62 167 ALA A O 1
ATOM 1304 N N . ARG A 1 168 ? 3.447 0.838 13.873 1.00 89.44 168 ARG A N 1
ATOM 1305 C CA . ARG A 1 168 ? 4.084 1.136 15.172 1.00 89.44 168 ARG A CA 1
ATOM 1306 C C . ARG A 1 168 ? 5.564 1.478 15.018 1.00 89.44 168 ARG A C 1
ATOM 1308 O O . ARG A 1 168 ? 6.436 0.942 15.706 1.00 89.44 168 ARG A O 1
ATOM 1315 N N . LEU A 1 169 ? 5.835 2.391 14.093 1.00 91.25 169 LEU A N 1
ATOM 1316 C CA . LEU A 1 169 ? 7.175 2.901 13.841 1.00 91.25 169 LEU A CA 1
ATOM 1317 C C . LEU A 1 169 ? 7.745 3.593 15.088 1.00 91.25 169 LEU A C 1
ATOM 1319 O O . LEU A 1 169 ? 7.027 4.210 15.876 1.00 91.25 169 LEU A O 1
ATOM 1323 N N . SER A 1 170 ? 9.065 3.507 15.269 1.00 91.81 170 SER A N 1
ATOM 1324 C CA . SER A 1 170 ? 9.738 4.209 16.365 1.00 91.81 170 SER A CA 1
ATOM 1325 C C . SER A 1 170 ? 9.614 5.724 16.196 1.00 91.81 170 SER A C 1
ATOM 1327 O O . SER A 1 170 ? 9.577 6.229 15.074 1.00 91.81 170 SER A O 1
ATOM 1329 N N . SER A 1 171 ? 9.631 6.479 17.298 1.00 89.56 171 SER A N 1
ATOM 1330 C CA . SER A 1 171 ? 9.524 7.947 17.251 1.00 89.56 171 SER A CA 1
ATOM 1331 C C . SER A 1 171 ? 10.608 8.603 16.383 1.00 89.56 171 SER A C 1
ATOM 1333 O O . SER A 1 171 ? 10.359 9.625 15.749 1.00 89.56 171 SER A O 1
ATOM 1335 N N . GLY A 1 172 ? 11.801 7.998 16.314 1.00 91.88 172 GLY A N 1
ATOM 1336 C CA . GLY A 1 172 ? 12.876 8.444 15.427 1.00 91.88 172 GLY A CA 1
ATOM 1337 C C . GLY A 1 172 ? 12.487 8.343 13.952 1.00 91.88 172 GLY A C 1
ATOM 1338 O O . GLY A 1 172 ? 12.593 9.333 13.231 1.00 91.88 172 GLY A O 1
ATOM 1339 N N . ILE A 1 173 ? 11.971 7.184 13.525 1.00 91.00 173 ILE A N 1
ATOM 1340 C CA . ILE A 1 173 ? 11.472 6.989 12.156 1.00 91.00 173 ILE A CA 1
ATOM 1341 C C . ILE A 1 173 ? 10.291 7.926 11.892 1.00 91.00 173 ILE A C 1
ATOM 1343 O O . ILE A 1 173 ? 10.319 8.641 10.894 1.00 91.00 173 ILE A O 1
ATOM 1347 N N . MET A 1 174 ? 9.322 7.994 12.814 1.00 92.38 174 MET A N 1
ATOM 1348 C CA . MET A 1 174 ? 8.155 8.881 12.717 1.00 92.38 174 MET A CA 1
ATOM 1349 C C . MET A 1 174 ? 8.558 10.331 12.431 1.00 92.38 174 MET A C 1
ATOM 1351 O O . MET A 1 174 ? 8.087 10.915 11.463 1.00 92.38 174 MET A O 1
ATOM 1355 N N . SER A 1 175 ? 9.516 10.884 13.180 1.00 91.75 175 SER A N 1
ATOM 1356 C CA . SER A 1 175 ? 9.961 12.269 12.965 1.00 91.75 175 SER A CA 1
ATOM 1357 C C . SER A 1 175 ? 10.549 12.523 11.568 1.00 91.75 175 SER A C 1
ATOM 1359 O O . SER A 1 175 ? 10.353 13.592 10.984 1.00 91.75 175 SER A O 1
ATOM 1361 N N . VAL A 1 176 ? 11.259 11.538 11.005 1.00 90.56 176 VAL A N 1
ATOM 1362 C CA . VAL A 1 176 ? 11.850 11.638 9.664 1.00 90.56 176 VAL A CA 1
ATOM 1363 C C . VAL A 1 176 ? 10.757 11.586 8.602 1.00 90.56 176 VAL A C 1
ATOM 1365 O O . VAL A 1 176 ? 10.767 12.393 7.670 1.00 90.56 176 VAL A O 1
ATOM 1368 N N . ILE A 1 177 ? 9.803 10.667 8.750 1.00 91.56 177 ILE A N 1
ATOM 1369 C CA . ILE A 1 177 ? 8.750 10.464 7.755 1.00 91.56 177 ILE A CA 1
ATOM 1370 C C . ILE A 1 177 ? 7.715 11.584 7.792 1.00 91.56 177 ILE A C 1
ATOM 1372 O O . ILE A 1 177 ? 7.273 11.997 6.733 1.00 91.56 177 ILE A O 1
ATOM 1376 N N . GLU A 1 178 ? 7.390 12.146 8.957 1.00 92.69 178 GLU A N 1
ATOM 1377 C CA . GLU A 1 178 ? 6.480 13.289 9.091 1.00 92.69 178 GLU A CA 1
ATOM 1378 C C . GLU A 1 178 ? 7.082 14.539 8.448 1.00 92.69 178 GLU A C 1
ATOM 1380 O O . GLU A 1 178 ? 6.399 15.287 7.748 1.00 92.69 178 GLU A O 1
ATOM 1385 N N . LYS A 1 179 ? 8.395 14.744 8.621 1.00 91.62 179 LYS A N 1
ATOM 1386 C CA . LYS A 1 179 ? 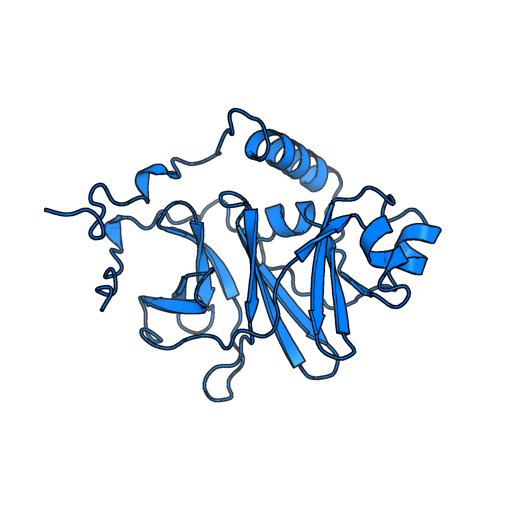9.113 15.810 7.921 1.00 91.62 179 LYS A CA 1
ATOM 1387 C C . LYS A 1 179 ? 9.036 15.620 6.407 1.00 91.62 179 LYS A C 1
ATOM 1389 O O . LYS A 1 179 ? 8.803 16.591 5.688 1.00 91.62 179 LYS A O 1
ATOM 1394 N N . TRP A 1 180 ? 9.238 14.397 5.920 1.00 89.94 180 TRP A N 1
ATOM 1395 C CA . TRP A 1 180 ? 9.131 14.115 4.490 1.00 89.94 180 TRP A CA 1
ATOM 1396 C C . TRP A 1 180 ? 7.690 14.255 3.977 1.00 89.94 180 TRP A C 1
ATOM 1398 O O . TRP A 1 180 ? 7.475 14.867 2.933 1.00 89.94 180 TRP A O 1
ATOM 1408 N N . ASP A 1 181 ? 6.701 13.780 4.731 1.00 92.19 181 ASP A N 1
ATOM 1409 C CA . ASP A 1 181 ? 5.276 13.908 4.427 1.00 92.19 181 ASP A CA 1
ATOM 1410 C C . ASP A 1 181 ? 4.856 15.378 4.312 1.00 92.19 181 ASP A C 1
ATOM 1412 O O . ASP A 1 181 ? 4.201 15.776 3.350 1.00 92.19 181 ASP A O 1
ATOM 1416 N N . SER A 1 182 ? 5.340 16.228 5.218 1.00 92.00 182 SER A N 1
ATOM 1417 C CA . SER A 1 182 ? 5.136 17.676 5.139 1.00 92.00 182 SER A CA 1
ATOM 1418 C C . SER A 1 182 ? 5.766 18.290 3.882 1.00 92.00 182 SER A C 1
ATOM 1420 O O . SER A 1 182 ? 5.164 19.145 3.236 1.00 92.00 182 SER A O 1
ATOM 1422 N N . GLN A 1 183 ? 6.965 17.846 3.496 1.00 91.12 183 GLN A N 1
ATOM 1423 C CA . GLN A 1 183 ? 7.662 18.362 2.315 1.00 91.12 183 GLN A CA 1
ATOM 1424 C C . GLN A 1 183 ? 7.029 17.912 0.999 1.00 91.12 183 GLN A C 1
ATOM 1426 O O . GLN A 1 183 ? 6.967 18.707 0.066 1.00 91.12 183 GLN A O 1
ATOM 1431 N N . ARG A 1 184 ? 6.570 16.659 0.900 1.00 90.38 184 ARG A N 1
ATOM 1432 C CA . ARG A 1 184 ? 5.966 16.115 -0.329 1.00 90.38 184 ARG A CA 1
ATOM 1433 C C . ARG A 1 184 ? 4.547 16.646 -0.575 1.00 90.38 184 ARG A C 1
ATOM 1435 O O . ARG A 1 184 ? 4.082 16.604 -1.705 1.00 90.38 184 ARG A O 1
ATOM 1442 N N . THR A 1 185 ? 3.864 17.114 0.472 1.00 91.25 185 THR A N 1
ATOM 1443 C CA . THR A 1 185 ? 2.495 17.664 0.409 1.00 91.25 185 THR A CA 1
ATOM 1444 C C . THR A 1 185 ? 2.453 19.195 0.395 1.00 91.25 185 THR A C 1
ATOM 1446 O O . THR A 1 185 ? 1.375 19.787 0.329 1.00 91.25 185 THR A O 1
ATOM 1449 N N . ALA A 1 186 ? 3.614 19.852 0.441 1.00 92.56 186 ALA A N 1
ATOM 1450 C CA . ALA A 1 186 ? 3.720 21.299 0.329 1.00 92.56 186 ALA A CA 1
ATOM 1451 C C . ALA A 1 186 ? 3.334 21.791 -1.085 1.00 92.56 186 ALA A C 1
ATOM 1453 O O . ALA A 1 186 ? 3.468 21.036 -2.048 1.00 92.56 186 ALA A O 1
ATOM 1454 N N . PRO A 1 187 ? 2.930 23.070 -1.246 1.00 91.44 187 PRO A N 1
ATOM 1455 C CA . PRO A 1 187 ? 2.633 23.650 -2.562 1.00 91.44 187 PRO A CA 1
ATOM 1456 C C . PRO A 1 187 ? 3.788 23.538 -3.569 1.00 91.44 187 PRO A C 1
ATOM 1458 O O . PRO A 1 187 ? 3.556 23.395 -4.765 1.00 91.44 187 PRO A O 1
ATOM 1461 N N . GLU A 1 188 ? 5.025 23.581 -3.070 1.00 89.81 188 GLU A N 1
ATOM 1462 C CA . GLU A 1 188 ? 6.252 23.331 -3.827 1.00 89.81 188 GLU A CA 1
ATOM 1463 C C . GLU A 1 188 ? 6.938 22.088 -3.244 1.00 89.81 188 GLU A C 1
ATOM 1465 O O . GLU A 1 188 ? 7.746 22.204 -2.311 1.00 89.81 188 GLU A O 1
ATOM 1470 N N . PRO A 1 189 ? 6.577 20.883 -3.721 1.00 88.25 189 PRO A N 1
ATOM 1471 C CA . PRO A 1 189 ? 7.038 19.653 -3.108 1.00 88.25 189 PRO A CA 1
ATOM 1472 C C . PRO A 1 189 ? 8.538 19.451 -3.320 1.00 88.25 189 PRO A C 1
ATOM 1474 O O . PRO A 1 189 ? 9.090 19.751 -4.381 1.00 88.25 189 PRO A O 1
ATOM 1477 N N . LYS A 1 190 ? 9.206 18.903 -2.302 1.00 85.56 190 LYS A N 1
ATOM 1478 C CA . LYS A 1 190 ? 10.622 18.518 -2.375 1.00 85.56 190 LYS A CA 1
ATOM 1479 C C . LYS A 1 190 ? 10.753 17.008 -2.297 1.00 85.56 190 LYS A C 1
ATOM 1481 O O . LYS A 1 190 ? 10.288 16.393 -1.338 1.00 85.56 190 LYS A O 1
ATOM 1486 N N . PHE A 1 191 ? 11.426 16.429 -3.285 1.00 82.81 191 PHE A N 1
ATOM 1487 C CA . PHE A 1 191 ? 11.671 14.995 -3.351 1.00 82.81 191 PHE A CA 1
ATOM 1488 C C . PHE A 1 191 ? 13.143 14.674 -3.065 1.00 82.81 191 PHE A C 1
ATOM 1490 O O . PHE A 1 191 ? 14.020 15.453 -3.439 1.00 82.81 191 PHE A O 1
ATOM 1497 N N . PRO A 1 192 ? 13.426 13.551 -2.382 1.00 69.44 192 PRO A N 1
ATOM 1498 C CA . PRO A 1 192 ? 14.788 13.176 -1.993 1.00 69.44 192 PRO A CA 1
ATOM 1499 C C . PRO A 1 192 ? 15.639 12.661 -3.164 1.00 69.44 192 PRO A C 1
ATOM 1501 O O . PRO A 1 192 ? 16.855 12.574 -3.036 1.00 69.44 192 PRO A O 1
ATOM 1504 N N . VAL A 1 193 ? 15.006 12.325 -4.288 1.00 75.75 193 VAL A N 1
ATOM 1505 C CA . VAL A 1 193 ? 15.636 11.809 -5.509 1.00 75.75 193 VAL A CA 1
ATOM 1506 C C . VAL A 1 193 ? 15.133 12.598 -6.715 1.00 75.75 193 VAL A C 1
ATOM 1508 O O . VAL A 1 193 ? 14.067 13.219 -6.643 1.00 75.75 193 VAL A O 1
ATOM 1511 N N . ASP A 1 194 ? 15.873 12.566 -7.826 1.00 81.25 194 ASP A N 1
ATOM 1512 C CA . ASP A 1 194 ? 15.421 13.151 -9.093 1.00 81.25 194 ASP A CA 1
ATOM 1513 C C . ASP A 1 194 ? 14.292 12.310 -9.705 1.00 81.25 194 ASP A C 1
ATOM 1515 O O . ASP A 1 194 ? 14.488 11.515 -10.621 1.00 81.25 194 ASP A O 1
ATOM 1519 N N . VAL A 1 195 ? 13.080 12.480 -9.176 1.00 84.00 195 VAL A N 1
ATOM 1520 C CA . VAL A 1 195 ? 11.881 11.771 -9.645 1.00 84.00 195 VAL A CA 1
ATOM 1521 C C . VAL A 1 195 ? 11.626 12.007 -11.136 1.00 84.00 195 VAL A C 1
ATOM 1523 O O . VAL A 1 195 ? 11.093 11.127 -11.817 1.00 84.00 195 VAL A O 1
ATOM 1526 N N . PHE A 1 196 ? 12.032 13.171 -11.654 1.00 84.94 196 PHE A N 1
ATOM 1527 C CA . PHE A 1 196 ? 11.786 13.591 -13.028 1.00 84.94 196 PHE A CA 1
ATOM 1528 C C . PHE A 1 196 ? 12.686 12.864 -14.027 1.00 84.94 196 PHE A C 1
ATOM 1530 O O . PHE A 1 196 ? 12.255 12.644 -15.157 1.00 84.94 196 PHE A O 1
ATOM 1537 N N . GLY A 1 197 ? 13.862 12.391 -13.601 1.00 86.12 197 GLY A N 1
ATOM 1538 C CA . GLY A 1 197 ? 14.736 11.540 -14.416 1.00 86.12 197 GLY A CA 1
ATOM 1539 C C . GLY A 1 197 ? 14.077 10.234 -14.880 1.00 86.12 197 GLY A C 1
ATOM 1540 O O . GLY A 1 197 ? 14.476 9.664 -15.891 1.00 86.12 197 GLY A O 1
ATOM 1541 N N . SER A 1 198 ? 13.019 9.789 -14.193 1.00 87.25 198 SER A N 1
ATOM 1542 C CA . SER A 1 198 ? 12.251 8.595 -14.570 1.00 87.25 198 SER A CA 1
ATOM 1543 C C . SER A 1 198 ? 11.084 8.868 -15.531 1.00 87.25 198 SER A C 1
ATOM 1545 O O . SER A 1 198 ? 10.400 7.933 -15.959 1.00 87.25 198 SER A O 1
ATOM 1547 N N . ILE A 1 199 ? 10.813 10.129 -15.883 1.00 87.62 199 ILE A N 1
ATOM 1548 C CA . ILE A 1 199 ? 9.707 10.531 -16.767 1.00 87.62 199 ILE A CA 1
ATOM 1549 C C . ILE A 1 199 ? 10.171 10.531 -18.231 1.00 87.62 199 ILE A C 1
ATOM 1551 O O . ILE A 1 199 ? 11.325 10.808 -18.538 1.00 87.62 199 ILE A O 1
ATOM 1555 N N . SER A 1 200 ? 9.269 10.179 -19.149 1.00 84.12 200 SER A N 1
ATOM 1556 C CA . SER A 1 200 ? 9.544 10.192 -20.588 1.00 84.12 200 SER A CA 1
ATOM 1557 C C . SER A 1 200 ? 9.661 11.628 -21.092 1.00 84.12 200 SER A C 1
ATOM 1559 O O . SER A 1 200 ? 8.852 12.481 -20.730 1.00 84.12 200 SER A O 1
ATOM 1561 N N . THR A 1 201 ? 10.616 11.885 -21.982 1.00 82.88 201 THR A N 1
ATOM 1562 C CA . THR A 1 201 ? 10.730 13.168 -22.693 1.00 82.88 201 THR A CA 1
ATOM 1563 C C . THR A 1 201 ? 9.704 13.311 -23.820 1.00 82.88 201 THR A C 1
ATOM 1565 O O . THR A 1 201 ? 9.429 14.425 -24.260 1.00 82.88 201 THR A O 1
ATOM 1568 N N . GLU A 1 202 ? 9.109 12.201 -24.269 1.00 78.88 202 GLU A N 1
ATOM 1569 C CA . GLU A 1 202 ? 8.033 12.173 -25.260 1.00 78.88 202 GLU A CA 1
ATOM 1570 C C . GLU A 1 202 ? 6.700 11.761 -24.619 1.00 78.88 202 GLU A C 1
ATOM 1572 O O . GLU A 1 202 ? 6.625 10.737 -23.934 1.00 78.88 202 GLU A O 1
ATOM 1577 N N . ASP A 1 203 ? 5.626 12.502 -24.910 1.00 77.62 203 ASP A N 1
ATOM 1578 C CA . ASP A 1 203 ? 4.250 12.065 -24.652 1.00 77.62 203 ASP A CA 1
ATOM 1579 C C . ASP A 1 203 ? 3.633 11.543 -25.956 1.00 77.62 203 ASP A C 1
ATOM 1581 O O . ASP A 1 203 ? 3.245 12.302 -26.846 1.00 77.62 203 ASP A O 1
ATOM 1585 N N . SER A 1 204 ? 3.542 10.219 -26.076 1.00 72.75 204 SER A N 1
ATOM 1586 C CA . SER A 1 204 ? 3.005 9.531 -27.255 1.00 72.75 204 SER A CA 1
ATOM 1587 C C . SER A 1 204 ? 1.499 9.737 -27.469 1.00 72.75 204 SER A C 1
ATOM 1589 O O . SER A 1 204 ? 0.976 9.324 -28.507 1.00 72.75 204 SER A O 1
ATOM 1591 N N . ARG A 1 205 ? 0.802 10.377 -26.519 1.00 75.56 205 ARG A N 1
ATOM 1592 C CA . ARG A 1 205 ? -0.617 10.750 -26.628 1.00 75.56 205 ARG A CA 1
ATOM 1593 C C . ARG A 1 205 ? -0.813 12.098 -27.318 1.00 75.56 205 ARG A C 1
ATOM 1595 O O . ARG A 1 205 ? -1.929 12.383 -27.752 1.00 75.56 205 ARG A O 1
ATOM 1602 N N . LEU A 1 206 ? 0.229 12.928 -27.408 1.00 76.25 206 LEU A N 1
ATOM 1603 C CA . LEU A 1 206 ? 0.140 14.209 -28.101 1.00 76.25 206 LEU A CA 1
ATOM 1604 C C . LEU A 1 206 ? 0.061 13.988 -29.621 1.00 76.25 206 LEU A C 1
ATOM 1606 O O . LEU A 1 206 ? 0.753 13.109 -30.148 1.00 76.25 206 LEU A O 1
ATOM 1610 N N . PRO A 1 207 ? -0.762 14.773 -30.344 1.00 77.06 207 PRO A N 1
ATOM 1611 C CA . PRO A 1 207 ? -0.744 14.771 -31.801 1.00 77.06 207 PRO A CA 1
ATOM 1612 C C . PRO A 1 207 ? 0.666 15.103 -32.301 1.00 77.06 207 PRO A C 1
ATOM 1614 O O . PRO A 1 207 ? 1.272 16.065 -31.827 1.00 77.06 207 PRO A O 1
ATOM 1617 N N . ARG A 1 208 ? 1.172 14.295 -33.235 1.00 70.44 208 ARG A N 1
ATOM 1618 C CA . ARG A 1 208 ? 2.437 14.529 -33.943 1.00 70.44 208 ARG A CA 1
ATOM 1619 C C . ARG A 1 208 ? 2.173 15.185 -35.289 1.00 70.44 208 ARG A C 1
ATOM 1621 O O . ARG A 1 208 ? 1.154 14.811 -35.914 1.00 70.44 208 ARG A O 1
#

Radius of gyration: 17.48 Å; chains: 1; bounding box: 39×43×58 Å

Foldseek 3Di:
DPPPPADDPVLFDFPVPLWFAAAEFPDWAQLLVCCVVVVAPQQFKWKWWDDDLATEIEGLLVCCRFQWYWYQDPNAIWIWGAWLQVRAIFIFGCADPNDHWDKTFGGAAQLTTWIATPVWRFIADRVFQAGNGTPRHRDGTGGDGGIDIDGSNVCCVVPVRHIYGDSPDDPVVVVVSVVQSCQSPDPNHDDPDPSVSNRDPDDPPDDD